Protein AF-A0AAW1QDW6-F1 (afdb_monomer_lite)

Foldseek 3Di:
DDDDDDDDDDDDDDDDDDPDPDDQPLCAQLAPRDRPPDDPFQDFQDDLLLLLLLLLQLLLALVQLLNLLSLSVSCSVPVLSSLLSLLLSCAQRAPNALCLLLSLVVNVVVVVVDDDHNVSSVVSSLSSNLSSNFQEHEDQDDVPNLDPPPPPVVVVCPPDPDDDDSLSSSLVSLQSSLVVDDPPVSNSSSPSVSSVSNCQQVQVVHAFDDDPPFDDDRGPSRVNCRSSVPRPPDNPDDSHNDLVSGDLLSPAPSRDPLLVVLCVVLVVVLVVLVVVLDDDPPDDSSVLVNLLSCLPRSVDGSGDYSDDDDPVRVVVSVVSCVSNVSNCVSRVVSSSVVSSVVSVVRRD

Radius of gyration: 22.96 Å; chains: 1; bounding box: 58×78×58 Å

Organism: NCBI:txid381761

Structure (mmCIF, N/CA/C/O backbone):
data_AF-A0AAW1QDW6-F1
#
_entry.id   AF-A0AAW1QDW6-F1
#
loop_
_atom_site.group_PDB
_atom_site.id
_atom_site.type_symbol
_atom_site.label_atom_id
_atom_site.label_alt_id
_atom_site.label_comp_id
_atom_site.label_asym_id
_atom_site.label_entity_id
_atom_site.label_seq_id
_atom_site.pdbx_PDB_ins_code
_atom_site.Cartn_x
_atom_site.Cartn_y
_atom_site.Cartn_z
_atom_site.occupancy
_atom_site.B_iso_or_equiv
_atom_site.auth_seq_id
_atom_site.auth_comp_id
_atom_site.auth_asym_id
_atom_site.auth_atom_id
_atom_site.pdbx_PDB_model_num
ATOM 1 N N . MET A 1 1 ? 4.273 -58.621 18.875 1.00 30.47 1 MET A N 1
ATOM 2 C CA . MET A 1 1 ? 4.721 -59.180 17.582 1.00 30.47 1 MET A CA 1
ATOM 3 C C . MET A 1 1 ? 3.749 -58.729 16.501 1.00 30.47 1 MET A C 1
ATOM 5 O O . MET A 1 1 ? 2.557 -58.872 16.719 1.00 30.47 1 MET A O 1
ATOM 9 N N . ALA A 1 2 ? 4.295 -58.232 15.382 1.00 28.73 2 ALA A N 1
ATOM 10 C CA . ALA A 1 2 ? 3.640 -57.888 14.107 1.00 28.73 2 ALA A CA 1
ATOM 11 C C . ALA A 1 2 ? 2.783 -56.593 14.044 1.00 28.73 2 ALA A C 1
ATOM 13 O O . ALA A 1 2 ? 2.217 -56.182 15.053 1.00 28.73 2 ALA A O 1
ATOM 14 N N . PRO A 1 3 ? 2.782 -55.888 12.887 1.00 34.59 3 PRO A N 1
ATOM 15 C CA . PRO A 1 3 ? 3.066 -54.453 12.861 1.00 34.59 3 PRO A CA 1
ATOM 16 C C . PRO A 1 3 ? 1.985 -53.568 12.216 1.00 34.59 3 PRO A C 1
ATOM 18 O O . PRO A 1 3 ? 1.066 -54.020 11.540 1.00 34.59 3 PRO A O 1
ATOM 21 N N . GLN A 1 4 ? 2.169 -52.261 12.413 1.00 28.52 4 GLN A N 1
ATOM 22 C CA . GLN A 1 4 ? 1.418 -51.168 11.802 1.00 28.52 4 GLN A CA 1
ATOM 23 C C . GLN A 1 4 ? 1.651 -51.103 10.283 1.00 28.52 4 GLN A C 1
ATOM 25 O O . GLN A 1 4 ? 2.790 -50.987 9.826 1.00 28.52 4 GLN A O 1
ATOM 30 N N . SER A 1 5 ? 0.567 -51.110 9.501 1.00 30.33 5 SER A N 1
ATOM 31 C CA . SER A 1 5 ? 0.582 -50.851 8.060 1.00 30.33 5 SER A CA 1
ATOM 32 C C . SER A 1 5 ? 0.054 -49.449 7.742 1.00 30.33 5 SER A C 1
ATOM 34 O O . SER A 1 5 ? -1.107 -49.124 7.987 1.00 30.33 5 SER A O 1
ATOM 36 N N . SER A 1 6 ? 0.933 -48.648 7.144 1.00 28.69 6 SER A N 1
ATOM 37 C CA . SER A 1 6 ? 0.673 -47.394 6.434 1.00 28.69 6 SER A CA 1
ATOM 38 C C . SER A 1 6 ? -0.548 -47.474 5.504 1.00 28.69 6 SER A C 1
ATOM 40 O O . SER A 1 6 ? -0.576 -48.316 4.607 1.00 28.69 6 SER A O 1
ATOM 42 N N . CYS A 1 7 ? -1.467 -46.508 5.601 1.00 26.19 7 CYS A N 1
ATOM 43 C CA . CYS A 1 7 ? -2.403 -46.198 4.522 1.00 26.19 7 CYS A CA 1
ATOM 44 C C . CYS A 1 7 ? -2.269 -44.722 4.118 1.00 26.19 7 CYS A C 1
ATOM 46 O O . CYS A 1 7 ? -2.763 -43.812 4.782 1.00 26.19 7 CYS A O 1
ATOM 48 N N . LYS A 1 8 ? -1.557 -44.493 3.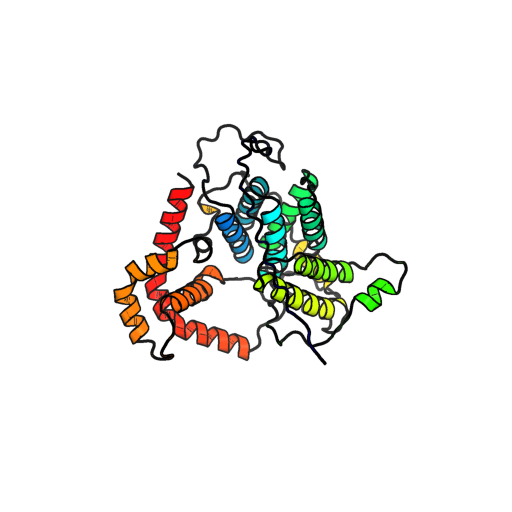010 1.00 27.09 8 LYS A N 1
ATOM 49 C CA . LYS A 1 8 ? -1.614 -43.261 2.221 1.00 27.09 8 LYS A CA 1
ATOM 50 C C . LYS A 1 8 ? -2.880 -43.320 1.366 1.00 27.09 8 LYS A C 1
ATOM 52 O O . LYS A 1 8 ? -3.021 -44.255 0.585 1.00 27.09 8 LYS A O 1
ATOM 57 N N . SER A 1 9 ? -3.725 -42.290 1.393 1.00 28.44 9 SER A N 1
ATOM 58 C CA . SER A 1 9 ? -4.576 -41.996 0.236 1.00 28.44 9 SER A CA 1
ATOM 59 C C . SER A 1 9 ? -4.596 -40.496 -0.061 1.00 28.44 9 SER A C 1
ATOM 61 O O . SER A 1 9 ? -4.922 -39.652 0.771 1.00 28.44 9 SER A O 1
ATOM 63 N N . LYS A 1 10 ? -4.142 -40.180 -1.276 1.00 27.22 10 LYS A N 1
ATOM 64 C CA . LYS A 1 10 ? -4.326 -38.901 -1.954 1.00 27.22 10 LYS A CA 1
ATOM 65 C C . LYS A 1 10 ? -5.746 -38.894 -2.516 1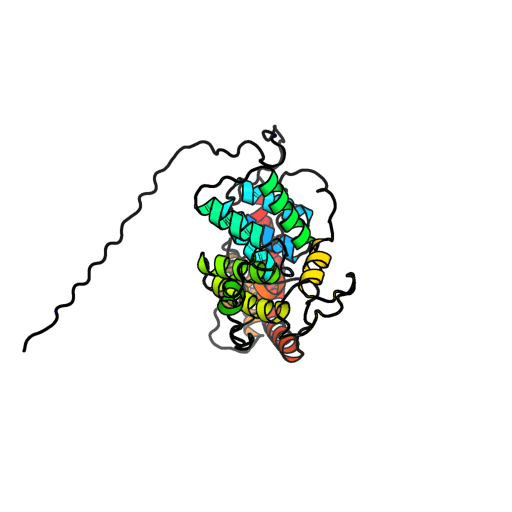.00 27.22 10 LYS A C 1
ATOM 67 O O . LYS A 1 10 ? -6.110 -39.827 -3.222 1.00 27.22 10 LYS A O 1
ATOM 72 N N . ALA A 1 11 ? -6.482 -37.807 -2.319 1.00 27.41 11 ALA A N 1
ATOM 73 C CA . ALA A 1 11 ? -7.629 -37.473 -3.155 1.00 27.41 11 ALA A CA 1
ATOM 74 C C . ALA A 1 11 ? -7.531 -35.997 -3.560 1.00 27.41 11 ALA A C 1
ATOM 76 O O . ALA A 1 11 ? -7.987 -35.091 -2.870 1.00 27.41 11 ALA A O 1
ATOM 77 N N . TYR A 1 12 ? -6.868 -35.776 -4.695 1.00 24.95 12 TYR A N 1
ATOM 78 C CA . TYR A 1 12 ? -6.837 -34.516 -5.426 1.00 24.95 12 TYR A CA 1
ATOM 79 C C . TYR A 1 12 ? -8.162 -34.403 -6.188 1.00 24.95 12 TYR A C 1
ATOM 81 O O . TYR A 1 12 ? -8.360 -35.074 -7.202 1.00 24.95 12 TYR A O 1
ATOM 89 N N . ARG A 1 13 ? -9.113 -33.616 -5.673 1.00 26.89 13 ARG A N 1
ATOM 90 C CA . ARG A 1 13 ? -10.393 -33.386 -6.352 1.00 26.89 13 ARG A CA 1
ATOM 91 C C . ARG A 1 13 ? -10.242 -32.206 -7.309 1.00 26.89 13 ARG A C 1
ATOM 93 O O . ARG A 1 13 ? -10.132 -31.056 -6.902 1.00 26.89 13 ARG A O 1
ATOM 100 N N . SER A 1 14 ? -10.205 -32.551 -8.592 1.00 28.06 14 SER A N 1
ATOM 101 C CA . SER A 1 14 ? -10.264 -31.651 -9.740 1.00 28.06 14 SER A CA 1
ATOM 102 C C . SER A 1 14 ? -11.561 -30.835 -9.715 1.00 28.06 14 SER A C 1
ATOM 104 O O . SER A 1 14 ? -12.647 -31.372 -9.939 1.00 28.06 14 SER A O 1
ATOM 106 N N . SER A 1 15 ? -11.456 -29.534 -9.439 1.00 29.88 15 SER A N 1
ATOM 107 C CA . SER A 1 15 ? -12.563 -28.592 -9.610 1.00 29.88 15 SER A CA 1
ATOM 108 C C . SER A 1 15 ? -12.588 -28.112 -11.058 1.00 29.88 15 SER A C 1
ATOM 110 O O . SER A 1 15 ? -11.844 -27.215 -11.457 1.00 29.88 15 SER A O 1
ATOM 112 N N . LYS A 1 16 ? -13.467 -28.731 -11.852 1.00 28.22 16 LYS A N 1
ATOM 113 C CA . LYS A 1 16 ? -13.913 -28.216 -13.151 1.00 28.22 16 LYS A CA 1
ATOM 114 C C . LYS A 1 16 ? -14.409 -26.775 -12.974 1.00 28.22 16 LYS A C 1
ATOM 116 O O . LYS A 1 16 ? -15.334 -26.530 -12.205 1.00 28.22 16 LYS A O 1
ATOM 121 N N . LYS A 1 17 ? -13.814 -25.832 -13.711 1.00 29.98 17 LYS A N 1
ATOM 122 C CA . LYS A 1 17 ? -14.353 -24.477 -13.895 1.00 29.98 17 LYS A CA 1
ATOM 123 C C . LYS A 1 17 ? -15.718 -24.587 -14.581 1.00 29.98 17 LYS A C 1
ATOM 125 O O . LYS A 1 17 ? -15.773 -24.840 -15.783 1.00 29.98 17 LYS A O 1
ATOM 130 N N . LEU A 1 18 ? -16.801 -24.384 -13.833 1.00 27.34 18 LEU A N 1
ATOM 131 C CA . LEU A 1 18 ? -18.071 -23.989 -14.432 1.00 27.34 18 LEU A CA 1
ATOM 132 C C . LEU A 1 18 ? -17.892 -22.578 -15.002 1.00 27.34 18 LEU A C 1
ATOM 134 O O . LEU A 1 18 ? -17.611 -21.633 -14.269 1.00 27.34 18 LEU A O 1
ATOM 138 N N . LYS A 1 19 ? -18.024 -22.454 -16.324 1.00 30.03 19 LYS A N 1
ATOM 139 C CA . LYS A 1 19 ? -18.302 -21.177 -16.980 1.00 30.03 19 LYS A CA 1
ATOM 140 C C . LYS A 1 19 ? -19.753 -20.824 -16.661 1.00 30.03 19 LYS A C 1
ATOM 142 O O . LYS A 1 19 ? -20.655 -21.365 -17.292 1.00 30.03 19 LYS A O 1
ATOM 147 N N . THR A 1 20 ? -19.975 -19.946 -15.692 1.00 29.30 20 THR A N 1
ATOM 148 C CA . THR A 1 20 ? -21.237 -19.215 -15.589 1.00 29.30 20 THR A CA 1
ATOM 149 C C . THR A 1 20 ? -21.117 -17.963 -16.451 1.00 29.30 20 THR A C 1
ATOM 151 O O . THR A 1 20 ? -20.305 -17.074 -16.200 1.00 29.30 20 THR A O 1
ATOM 154 N N . SER A 1 21 ? -21.883 -17.932 -17.538 1.00 33.81 21 SER A N 1
ATOM 155 C CA . SER A 1 21 ? -22.207 -16.714 -18.272 1.00 33.81 21 SER A CA 1
ATOM 156 C C . SER A 1 21 ? -23.294 -15.978 -17.492 1.00 33.81 21 SER A C 1
ATOM 158 O O . SER A 1 21 ? -24.476 -16.106 -17.794 1.00 33.81 21 SER A O 1
ATOM 160 N N . GLU A 1 22 ? -22.898 -15.259 -16.449 1.00 32.75 22 GLU A N 1
ATOM 161 C CA . GLU A 1 22 ? -23.762 -14.290 -15.780 1.00 32.75 22 GLU A CA 1
ATOM 162 C C . GLU A 1 22 ? -23.222 -12.897 -16.093 1.00 32.75 22 GLU A C 1
ATOM 164 O O . GLU A 1 22 ? -22.035 -12.619 -15.904 1.00 32.75 22 GLU A O 1
ATOM 169 N N . GLY A 1 23 ? -24.088 -12.036 -16.631 1.00 34.19 23 GLY A N 1
ATOM 170 C CA . GLY A 1 23 ? -23.793 -10.620 -16.800 1.00 34.19 23 GLY A CA 1
ATOM 171 C C . GLY A 1 23 ? -23.308 -10.038 -15.475 1.00 34.19 23 GLY A C 1
ATOM 172 O O . GLY A 1 23 ? -23.907 -10.268 -14.425 1.00 34.19 23 GLY A O 1
ATOM 173 N N . SER A 1 24 ? -22.179 -9.334 -15.524 1.00 37.75 24 SER A N 1
ATOM 174 C CA . SER A 1 24 ? -21.549 -8.707 -14.365 1.00 37.75 24 SER A CA 1
ATOM 175 C C . SER A 1 24 ? -22.558 -7.801 -13.656 1.00 37.75 24 SER A C 1
ATOM 177 O O . SER A 1 24 ? -22.926 -6.755 -14.179 1.00 37.75 24 SER A O 1
ATOM 179 N N . ALA A 1 25 ? -22.974 -8.172 -12.443 1.00 36.81 25 ALA A N 1
ATOM 180 C CA . ALA A 1 25 ? -23.923 -7.437 -11.598 1.00 36.81 25 ALA A CA 1
ATOM 181 C C . ALA A 1 25 ? -23.403 -6.065 -11.088 1.00 36.81 25 ALA A C 1
ATOM 183 O O . ALA A 1 25 ? -23.840 -5.579 -10.046 1.00 36.81 25 ALA A O 1
ATOM 184 N N . TYR A 1 26 ? -22.459 -5.450 -11.806 1.00 44.94 26 TYR A N 1
ATOM 185 C CA . TYR A 1 26 ? -21.748 -4.219 -11.458 1.00 44.94 26 TYR A CA 1
ATOM 186 C C . TYR A 1 26 ? -21.815 -3.146 -12.558 1.00 44.94 26 TYR A C 1
ATOM 188 O O . TYR A 1 26 ? -21.014 -2.214 -12.535 1.00 44.94 26 TYR A O 1
ATOM 196 N N . ASP A 1 27 ? -22.758 -3.235 -13.505 1.00 41.06 27 ASP A N 1
ATOM 197 C CA . ASP A 1 27 ? -22.944 -2.193 -14.538 1.00 41.06 27 ASP A CA 1
ATOM 198 C C . ASP A 1 27 ? -23.351 -0.826 -13.957 1.00 41.06 27 ASP A C 1
ATOM 200 O O . ASP A 1 27 ? -23.242 0.204 -14.622 1.00 41.06 27 ASP A O 1
ATOM 204 N N . VAL A 1 28 ? -23.762 -0.799 -12.687 1.00 48.06 28 VAL A N 1
ATOM 205 C CA . VAL A 1 28 ? -24.053 0.421 -11.939 1.00 48.06 28 VAL A CA 1
ATOM 206 C C . VAL A 1 28 ? -22.916 0.699 -10.963 1.00 48.06 28 VAL A C 1
ATOM 208 O O . VAL A 1 28 ? -22.603 -0.123 -10.097 1.00 48.06 28 VAL A O 1
ATOM 211 N N . CYS A 1 29 ? -22.313 1.886 -11.059 1.00 51.25 29 CYS A N 1
ATOM 212 C CA . CYS A 1 29 ? -21.298 2.308 -10.102 1.00 51.25 29 CYS A CA 1
ATOM 213 C C . CYS A 1 29 ? -21.896 2.316 -8.678 1.00 51.25 29 CYS A C 1
ATOM 215 O O . CYS A 1 29 ? -22.845 3.063 -8.419 1.00 51.25 29 CYS A O 1
ATOM 217 N N . PRO A 1 30 ? -21.338 1.564 -7.709 1.00 48.75 30 PRO A N 1
ATOM 218 C CA . PRO A 1 30 ? -21.911 1.469 -6.363 1.00 48.75 30 PRO A CA 1
ATOM 219 C C . PRO A 1 30 ? -21.882 2.805 -5.599 1.00 48.75 30 PRO A C 1
ATOM 221 O O . PRO A 1 30 ? -22.590 2.967 -4.604 1.00 48.75 30 PRO A O 1
ATOM 224 N N . VAL A 1 31 ? -21.087 3.776 -6.065 1.00 51.09 31 VAL A N 1
ATOM 225 C CA . VAL A 1 31 ? -20.883 5.082 -5.422 1.00 51.09 31 VAL A CA 1
ATOM 226 C C . VAL A 1 31 ? -21.871 6.144 -5.911 1.00 51.09 31 VAL A C 1
ATOM 228 O O . VAL A 1 31 ? -22.424 6.863 -5.073 1.00 51.09 31 VAL A O 1
ATOM 231 N N . CYS A 1 32 ? -22.105 6.246 -7.224 1.00 51.38 32 CYS A N 1
ATOM 232 C CA . CYS A 1 32 ? -22.996 7.257 -7.810 1.00 51.38 32 CYS A CA 1
ATOM 233 C C . CYS A 1 32 ? -24.337 6.699 -8.307 1.00 51.38 32 CYS A C 1
ATOM 235 O O . CYS A 1 32 ? -25.285 7.461 -8.424 1.00 51.38 32 CYS A O 1
ATOM 237 N N . GLY A 1 33 ? -24.482 5.385 -8.505 1.00 50.50 33 GLY A N 1
ATOM 238 C CA . GLY A 1 33 ? -25.723 4.809 -9.034 1.00 50.50 33 GLY A CA 1
ATOM 239 C C . GLY A 1 33 ? -25.938 5.050 -10.531 1.00 50.50 33 GLY A C 1
ATOM 240 O O . GLY A 1 33 ? -26.985 4.681 -11.047 1.00 50.50 33 GLY A O 1
ATOM 241 N N . GLU A 1 34 ? -24.967 5.646 -11.222 1.00 46.44 34 GLU A N 1
ATOM 242 C CA . GLU A 1 34 ? -25.044 5.887 -12.659 1.00 46.44 34 GLU A CA 1
ATOM 243 C C . GLU A 1 34 ? -24.587 4.643 -13.431 1.00 46.44 34 GLU A C 1
ATOM 245 O O . GLU A 1 34 ? -23.554 4.034 -13.119 1.00 46.44 34 GLU A O 1
ATOM 250 N N . LEU A 1 35 ? -25.383 4.272 -14.438 1.00 44.31 35 LEU A N 1
ATOM 251 C CA . LEU A 1 35 ? -24.945 3.441 -15.555 1.00 44.31 35 LEU A CA 1
ATOM 252 C C . LEU A 1 35 ? -23.901 4.264 -16.306 1.00 44.31 35 LEU A C 1
ATOM 254 O O . LEU A 1 35 ? -24.202 5.387 -16.703 1.00 44.31 35 LEU A O 1
ATOM 258 N N . GLY A 1 36 ? -22.681 3.747 -16.464 1.00 48.06 36 GLY A N 1
ATOM 259 C CA . GLY A 1 36 ? -21.619 4.447 -17.188 1.00 48.06 36 GLY A CA 1
ATOM 260 C C . GLY A 1 36 ? -22.058 4.765 -18.619 1.00 48.06 36 GLY A C 1
ATOM 261 O O . GLY A 1 36 ? -21.951 3.926 -19.509 1.00 48.06 36 GLY A O 1
ATOM 262 N N . SER A 1 37 ? -22.584 5.966 -18.839 1.00 40.28 37 SER A N 1
ATOM 263 C CA . SER A 1 37 ? -23.067 6.419 -20.132 1.00 40.28 37 SER A CA 1
ATOM 264 C C . SER A 1 37 ? -21.893 6.903 -20.982 1.00 40.28 37 SER A C 1
ATOM 266 O O . SER A 1 37 ? -21.335 7.967 -20.733 1.00 40.28 37 SER A O 1
ATOM 268 N N . GLY A 1 38 ? -21.540 6.120 -22.003 1.00 41.72 38 GLY A N 1
ATOM 269 C CA . GLY A 1 38 ? -21.245 6.635 -23.347 1.00 41.72 38 GLY A CA 1
ATOM 270 C C . GLY A 1 38 ? -20.036 7.552 -23.568 1.00 41.72 38 GLY A C 1
ATOM 271 O O . GLY A 1 38 ? -19.978 8.194 -24.613 1.00 41.72 38 GLY A O 1
ATOM 272 N N . GLY A 1 39 ? -19.066 7.633 -22.658 1.00 49.03 39 GLY A N 1
ATOM 273 C CA . GLY A 1 39 ? -17.807 8.325 -22.941 1.00 49.03 39 GLY A CA 1
ATOM 274 C C . GLY A 1 39 ? -16.954 7.509 -23.913 1.00 49.03 39 GLY A C 1
ATOM 275 O O . GLY A 1 39 ? -16.502 6.425 -23.558 1.00 49.03 39 GLY A O 1
ATOM 276 N N . GLY A 1 40 ? -16.696 8.019 -25.122 1.00 56.88 40 GLY A N 1
ATOM 277 C CA . GLY A 1 40 ? -15.775 7.427 -26.111 1.00 56.88 40 GLY A CA 1
ATOM 278 C C . GLY A 1 40 ? -14.293 7.459 -25.700 1.00 56.88 40 GLY A C 1
ATOM 279 O O . GLY A 1 40 ? -13.418 7.563 -26.555 1.00 56.88 40 GLY A O 1
ATOM 280 N N . GLY A 1 41 ? -14.013 7.446 -24.396 1.00 61.94 41 GLY A N 1
ATOM 281 C CA . GLY A 1 41 ? -12.674 7.438 -23.837 1.00 61.94 41 GLY A CA 1
ATOM 282 C C . GLY A 1 41 ? -12.002 6.063 -23.938 1.00 61.94 41 GLY A C 1
ATOM 283 O O . GLY A 1 41 ? -12.673 5.039 -24.106 1.00 61.94 41 GLY A O 1
ATOM 284 N N . PRO A 1 42 ? -10.664 6.028 -23.830 1.00 69.94 42 PRO A N 1
ATOM 285 C CA . PRO A 1 42 ? -9.897 4.790 -23.837 1.00 69.94 42 PRO A CA 1
ATOM 286 C C . PRO A 1 42 ? -10.348 3.844 -22.712 1.00 69.94 42 PRO A C 1
ATOM 288 O O . PRO A 1 42 ? -10.191 4.137 -21.523 1.00 69.94 42 PRO A O 1
ATOM 291 N N . ARG A 1 43 ? -10.909 2.685 -23.078 1.00 85.06 43 ARG A N 1
ATOM 292 C CA . ARG A 1 43 ? -11.422 1.699 -22.119 1.00 85.06 43 ARG A CA 1
ATOM 293 C C . ARG A 1 43 ? -10.272 0.887 -21.534 1.00 85.06 43 ARG A C 1
ATOM 295 O O . ARG A 1 43 ? -9.565 0.181 -22.247 1.00 85.06 43 ARG A O 1
ATOM 302 N N . PHE A 1 44 ? -10.147 0.895 -20.209 1.00 90.75 44 PHE A N 1
ATOM 303 C CA . PHE A 1 44 ? -9.159 0.066 -19.522 1.00 90.75 44 PHE A CA 1
ATOM 304 C C . PHE A 1 44 ? -9.459 -1.438 -19.663 1.00 90.75 44 PHE A C 1
ATOM 306 O O . PHE A 1 44 ? -10.496 -1.923 -19.200 1.00 90.75 44 PHE A O 1
ATOM 313 N N . THR A 1 45 ? -8.514 -2.185 -20.236 1.00 92.25 45 THR A N 1
ATOM 314 C CA . THR A 1 45 ? -8.565 -3.644 -20.452 1.00 92.25 45 THR A CA 1
ATOM 315 C C . THR A 1 45 ? -7.565 -4.427 -19.590 1.00 92.25 45 THR A C 1
ATOM 317 O O . THR A 1 45 ? -7.425 -5.640 -19.740 1.00 92.25 45 THR A O 1
ATOM 320 N N . GLY A 1 46 ? -6.854 -3.767 -18.667 1.00 90.25 46 GLY A N 1
ATOM 321 C CA . GLY A 1 46 ? -5.926 -4.442 -17.757 1.00 90.25 46 GLY A CA 1
ATOM 322 C C . GLY A 1 46 ? -6.621 -5.284 -16.675 1.00 90.25 46 GLY A C 1
ATOM 323 O O . GLY A 1 46 ? -7.779 -5.070 -16.324 1.00 90.25 46 GLY A O 1
ATOM 324 N N . GLY A 1 47 ? -5.889 -6.258 -16.124 1.00 92.88 47 GLY A N 1
ATOM 325 C CA . GLY A 1 47 ? -6.394 -7.157 -15.080 1.00 92.88 47 GLY A CA 1
ATOM 326 C C . GLY A 1 47 ? -6.283 -6.597 -13.656 1.00 92.88 47 GLY A C 1
ATOM 327 O O . GLY A 1 47 ? -5.545 -5.644 -13.394 1.00 92.88 47 GLY A O 1
ATOM 328 N N . ALA A 1 48 ? -6.952 -7.260 -12.706 1.00 93.94 48 ALA A N 1
ATOM 329 C CA . ALA A 1 48 ? -6.948 -6.887 -11.286 1.00 93.94 48 ALA A CA 1
ATOM 330 C C . ALA A 1 48 ? -5.536 -6.862 -10.665 1.00 93.94 48 ALA A C 1
ATOM 332 O O . ALA A 1 48 ? -5.246 -6.029 -9.810 1.00 93.94 48 ALA A O 1
ATOM 333 N N . ALA A 1 49 ? -4.614 -7.712 -11.138 1.00 95.12 49 ALA A N 1
ATOM 334 C CA . ALA A 1 49 ? -3.213 -7.710 -10.706 1.00 95.12 49 ALA A CA 1
ATOM 335 C C . ALA A 1 49 ? -2.524 -6.350 -10.920 1.00 95.12 49 ALA A C 1
ATOM 337 O O . ALA A 1 49 ? -1.883 -5.831 -10.004 1.00 95.12 49 ALA A O 1
ATOM 338 N N . LEU A 1 50 ? -2.720 -5.738 -12.093 1.00 96.56 50 LEU A N 1
ATOM 339 C CA . LEU A 1 50 ? -2.166 -4.422 -12.405 1.00 96.56 50 LEU A CA 1
ATOM 340 C C . LEU A 1 50 ? -2.793 -3.334 -11.527 1.00 96.56 50 LEU A C 1
ATOM 342 O O . LEU A 1 50 ? -2.073 -2.482 -11.017 1.00 96.56 50 LEU A O 1
ATOM 346 N N . LEU A 1 51 ? -4.109 -3.386 -11.297 1.00 97.31 51 LEU A N 1
ATOM 347 C CA . LEU A 1 51 ? -4.798 -2.415 -10.442 1.00 97.31 51 LEU A CA 1
ATOM 348 C C . LEU A 1 51 ? -4.391 -2.518 -8.970 1.00 97.31 51 LEU A C 1
ATOM 350 O O . LEU A 1 51 ? -4.228 -1.486 -8.327 1.00 97.31 51 LEU A O 1
ATOM 354 N N . LYS A 1 52 ? -4.165 -3.727 -8.438 1.00 97.19 52 LYS A N 1
ATOM 355 C CA . LYS A 1 52 ? -3.617 -3.921 -7.082 1.00 97.19 52 LYS A CA 1
ATOM 356 C C . LYS A 1 52 ? -2.258 -3.237 -6.937 1.00 97.19 52 LYS A C 1
ATOM 358 O O . LYS A 1 52 ? -2.039 -2.498 -5.981 1.00 97.19 52 LYS A O 1
ATOM 363 N N . SER A 1 53 ? -1.377 -3.459 -7.912 1.00 96.94 53 SER A N 1
ATOM 364 C CA . SER A 1 53 ? -0.049 -2.841 -7.974 1.00 96.94 53 SER A CA 1
ATOM 365 C C . SER A 1 53 ? -0.136 -1.313 -8.113 1.00 96.94 53 SER A C 1
ATOM 367 O O . SER A 1 53 ? 0.540 -0.583 -7.388 1.00 96.94 53 SER A O 1
ATOM 369 N N . ALA A 1 54 ? -1.015 -0.815 -8.988 1.00 98.00 54 ALA A N 1
ATOM 370 C CA . ALA A 1 54 ? -1.236 0.613 -9.208 1.00 98.00 54 ALA A CA 1
ATOM 371 C C . ALA A 1 54 ? -1.788 1.318 -7.965 1.00 98.00 54 ALA A C 1
ATOM 373 O O . ALA A 1 54 ? -1.255 2.351 -7.567 1.00 98.00 54 ALA A O 1
ATOM 374 N N . LEU A 1 55 ? -2.806 0.738 -7.321 1.00 98.38 55 LEU A N 1
ATOM 375 C CA . LEU A 1 55 ? -3.378 1.235 -6.071 1.00 98.38 55 LEU A CA 1
ATOM 376 C C . LEU A 1 55 ? -2.296 1.370 -4.996 1.00 98.38 55 LEU A C 1
ATOM 378 O O . LEU A 1 55 ? -2.120 2.449 -4.434 1.00 98.38 55 LEU A O 1
ATOM 382 N N . GLN A 1 56 ? -1.535 0.298 -4.768 1.00 97.56 56 GLN A N 1
ATOM 383 C CA . GLN A 1 56 ? -0.462 0.275 -3.780 1.00 97.56 56 GLN A CA 1
ATOM 384 C C . GLN A 1 56 ? 0.581 1.370 -4.040 1.00 97.56 56 GLN A C 1
ATOM 386 O O . GLN A 1 56 ? 0.919 2.149 -3.149 1.00 97.56 56 GLN A O 1
ATOM 391 N N . LYS A 1 57 ? 1.047 1.491 -5.286 1.00 97.25 57 LYS A N 1
ATOM 392 C CA . LYS A 1 57 ? 2.061 2.486 -5.654 1.00 97.25 57 LYS A CA 1
ATOM 393 C C . LYS A 1 57 ? 1.530 3.912 -5.627 1.00 97.25 57 LYS A C 1
ATOM 395 O O . LYS A 1 57 ? 2.268 4.806 -5.232 1.00 97.25 57 LYS A O 1
ATOM 400 N N . ASN A 1 58 ? 0.274 4.151 -5.987 1.00 98.00 58 ASN A N 1
ATOM 401 C CA . ASN A 1 58 ? -0.312 5.482 -5.860 1.00 98.00 58 ASN A CA 1
ATOM 402 C C . ASN A 1 58 ? -0.418 5.918 -4.396 1.00 98.00 58 ASN A C 1
ATOM 404 O O . ASN A 1 58 ? -0.084 7.063 -4.101 1.00 98.00 58 ASN A O 1
ATOM 408 N N . VAL A 1 59 ? -0.782 5.017 -3.475 1.00 97.56 59 VAL A N 1
ATOM 409 C CA . VAL A 1 59 ? -0.750 5.316 -2.033 1.00 97.56 59 VAL A CA 1
ATOM 410 C C . VAL A 1 59 ? 0.680 5.622 -1.578 1.00 97.56 59 VAL A C 1
ATOM 412 O O . VAL A 1 59 ? 0.932 6.701 -1.039 1.00 97.56 59 VAL A O 1
ATOM 415 N N . ARG A 1 60 ? 1.638 4.741 -1.892 1.00 96.31 60 ARG A N 1
ATOM 416 C CA . ARG A 1 60 ? 3.072 4.920 -1.594 1.00 96.31 60 ARG A CA 1
ATOM 417 C C . ARG A 1 60 ? 3.626 6.264 -2.091 1.00 96.31 60 ARG A C 1
ATOM 419 O O . ARG A 1 60 ? 4.430 6.895 -1.413 1.00 96.31 60 ARG A O 1
ATOM 426 N N . LEU A 1 61 ? 3.195 6.705 -3.274 1.00 96.06 61 LEU A N 1
ATOM 427 C CA . LEU A 1 61 ? 3.655 7.934 -3.931 1.00 96.06 61 LEU A CA 1
ATOM 428 C C . LEU A 1 61 ? 2.860 9.194 -3.556 1.00 96.06 61 LEU A C 1
ATOM 430 O O . LEU A 1 61 ? 3.191 10.267 -4.056 1.00 96.06 61 LEU A O 1
ATOM 434 N N . GLY A 1 62 ? 1.820 9.084 -2.730 1.00 95.56 62 GLY A N 1
ATOM 435 C CA . GLY A 1 62 ? 1.004 10.231 -2.324 1.00 95.56 62 GLY A CA 1
ATOM 436 C C . GLY A 1 62 ? 0.014 10.728 -3.388 1.00 95.56 62 GLY A C 1
ATOM 437 O O . GLY A 1 62 ? -0.371 11.893 -3.403 1.00 95.56 62 GLY A O 1
ATOM 438 N N . ARG A 1 63 ? -0.369 9.873 -4.342 1.00 95.94 63 ARG A N 1
ATOM 439 C CA . ARG A 1 63 ? -1.220 10.217 -5.493 1.00 95.94 63 ARG A CA 1
ATOM 440 C C . ARG A 1 63 ? -2.692 9.945 -5.187 1.00 95.94 63 ARG A C 1
ATOM 442 O O . ARG A 1 63 ? -3.238 8.926 -5.610 1.00 95.94 63 ARG A O 1
ATOM 449 N N . VAL A 1 64 ? -3.315 10.840 -4.420 1.00 95.81 64 VAL A N 1
ATOM 450 C CA . VAL A 1 64 ? -4.662 10.662 -3.838 1.00 95.81 64 VAL A CA 1
ATOM 451 C C . VAL A 1 64 ? -5.731 10.321 -4.878 1.00 95.81 64 VAL A C 1
ATOM 453 O O . VAL A 1 64 ? -6.413 9.303 -4.760 1.00 95.81 64 VAL A O 1
ATOM 456 N N . GLU A 1 65 ? -5.862 11.138 -5.919 1.00 95.50 65 GLU A N 1
ATOM 457 C CA . GLU A 1 65 ? -6.937 10.995 -6.907 1.00 95.50 65 GLU A CA 1
ATOM 458 C C . GLU A 1 65 ? -6.750 9.752 -7.791 1.00 95.50 65 GLU A C 1
ATOM 460 O O . GLU A 1 65 ? -7.700 9.031 -8.101 1.00 95.50 65 GLU A O 1
ATOM 465 N N . GLN A 1 66 ? -5.502 9.439 -8.138 1.00 96.75 66 GLN A N 1
ATOM 466 C CA . GLN A 1 66 ? -5.140 8.237 -8.885 1.00 96.75 66 GLN A CA 1
ATOM 467 C C . GLN A 1 66 ? -5.376 6.973 -8.044 1.00 96.75 66 GLN A C 1
ATOM 469 O O . GLN A 1 66 ? -5.901 5.980 -8.555 1.00 96.75 66 GLN A O 1
ATOM 474 N N . ALA A 1 67 ? -5.031 7.004 -6.749 1.00 97.38 67 ALA A N 1
ATOM 475 C CA . ALA A 1 67 ? -5.310 5.917 -5.811 1.00 97.38 67 ALA A CA 1
ATOM 476 C C . ALA A 1 67 ? -6.819 5.680 -5.684 1.00 97.38 67 ALA A C 1
ATOM 478 O O . ALA A 1 67 ? -7.259 4.535 -5.774 1.00 97.38 67 ALA A O 1
ATOM 479 N N . HIS A 1 68 ? -7.613 6.749 -5.558 1.00 96.50 68 HIS A N 1
ATOM 480 C CA . HIS A 1 68 ? -9.071 6.671 -5.501 1.00 96.50 68 HIS A CA 1
ATOM 481 C C . HIS A 1 68 ? -9.666 5.985 -6.736 1.00 96.50 68 HIS A C 1
ATOM 483 O O . HIS A 1 68 ? -10.421 5.022 -6.597 1.00 96.50 68 HIS A O 1
ATOM 489 N N . ARG A 1 69 ? -9.294 6.424 -7.945 1.00 96.25 69 ARG A N 1
ATOM 490 C CA . ARG A 1 69 ? -9.801 5.831 -9.194 1.00 96.25 69 ARG A CA 1
ATOM 491 C C . ARG A 1 69 ? -9.357 4.380 -9.377 1.00 96.25 69 ARG A C 1
ATOM 493 O O . ARG A 1 69 ? -10.170 3.535 -9.750 1.00 96.25 69 ARG A O 1
ATOM 500 N N . CYS A 1 70 ? -8.103 4.057 -9.045 1.00 97.31 70 CYS A N 1
ATOM 501 C CA . CYS A 1 70 ? -7.619 2.673 -9.052 1.00 97.31 70 CYS A CA 1
ATOM 502 C C . CYS A 1 70 ? -8.397 1.793 -8.063 1.00 97.31 70 CYS A C 1
ATOM 504 O O . CYS A 1 70 ? -8.773 0.674 -8.408 1.00 97.31 70 CYS A O 1
ATOM 506 N N . ALA A 1 71 ? -8.664 2.296 -6.854 1.00 97.50 71 ALA A N 1
ATOM 507 C CA . ALA A 1 71 ? -9.442 1.598 -5.836 1.00 97.50 71 ALA A CA 1
ATOM 508 C C . ALA A 1 71 ? -10.889 1.372 -6.270 1.00 97.50 71 ALA A C 1
ATOM 510 O O . ALA A 1 71 ? -11.381 0.252 -6.156 1.00 97.50 71 ALA A O 1
ATOM 511 N N . LEU A 1 72 ? -11.551 2.399 -6.808 1.00 95.94 72 LEU A N 1
ATOM 512 C CA . LEU A 1 72 ? -12.915 2.287 -7.314 1.00 95.94 72 LEU A CA 1
ATOM 513 C C . LEU A 1 72 ? -12.994 1.247 -8.432 1.00 95.94 72 LEU A C 1
ATOM 515 O O . LEU A 1 72 ? -13.845 0.358 -8.382 1.00 95.94 72 LEU A O 1
ATOM 519 N N . ARG A 1 73 ? -12.074 1.304 -9.403 1.00 96.06 73 ARG A N 1
ATOM 520 C CA . ARG A 1 73 ? -12.052 0.340 -10.504 1.00 96.06 73 ARG A CA 1
ATOM 521 C C . ARG A 1 73 ? -11.766 -1.080 -10.020 1.00 96.06 73 ARG A C 1
ATOM 523 O O . ARG A 1 73 ? -12.426 -2.012 -10.470 1.00 96.06 73 ARG A O 1
ATOM 530 N N . LEU A 1 74 ? -10.821 -1.254 -9.093 1.00 96.88 74 LEU A N 1
ATOM 531 C CA . LEU A 1 74 ? -10.527 -2.561 -8.507 1.00 96.88 74 LEU A CA 1
ATOM 532 C C . LEU A 1 74 ? -11.731 -3.101 -7.729 1.00 96.88 74 LEU A C 1
ATOM 534 O O . LEU A 1 74 ? -12.062 -4.266 -7.885 1.00 96.88 74 LEU A O 1
ATOM 538 N N . MET A 1 75 ? -12.420 -2.261 -6.955 1.00 96.06 75 MET A N 1
ATOM 539 C CA . MET A 1 75 ? -13.609 -2.646 -6.192 1.00 96.06 75 MET A CA 1
ATOM 540 C C . MET A 1 75 ? -14.769 -3.082 -7.098 1.00 96.06 75 MET A C 1
ATOM 542 O O . MET A 1 75 ? -15.474 -4.028 -6.758 1.00 96.06 75 MET A O 1
ATOM 546 N N . GLN A 1 76 ? -14.955 -2.422 -8.246 1.00 93.00 76 GLN A N 1
ATOM 547 C CA . GLN A 1 76 ? -15.947 -2.816 -9.255 1.00 93.00 76 GLN A CA 1
ATOM 548 C C . GLN A 1 76 ? -15.611 -4.156 -9.924 1.00 93.00 76 GLN A C 1
ATOM 550 O O . GLN A 1 76 ? -16.516 -4.880 -10.319 1.00 93.00 76 GLN A O 1
ATOM 555 N N . MET A 1 77 ? -14.322 -4.469 -10.088 1.00 93.25 77 MET A N 1
ATOM 556 C CA . MET A 1 77 ? -13.876 -5.726 -10.697 1.00 93.25 77 MET A CA 1
ATOM 557 C C . MET A 1 77 ? -13.896 -6.886 -9.701 1.00 93.25 77 MET A C 1
ATOM 559 O O . MET A 1 77 ? -14.369 -7.970 -10.025 1.00 93.25 77 MET A O 1
ATOM 563 N N . ASP A 1 78 ? -13.348 -6.663 -8.509 1.00 94.50 78 ASP A N 1
ATOM 564 C CA . ASP A 1 78 ? -13.246 -7.643 -7.438 1.00 94.50 78 ASP A CA 1
ATOM 565 C C . ASP A 1 78 ? -13.107 -6.928 -6.082 1.00 94.50 78 ASP A C 1
ATOM 567 O O . ASP A 1 78 ? -12.019 -6.550 -5.627 1.00 94.50 78 ASP A O 1
ATOM 571 N N . ALA A 1 79 ? -14.244 -6.753 -5.406 1.00 95.00 79 ALA A N 1
ATOM 572 C CA . ALA A 1 79 ? -14.294 -6.153 -4.078 1.00 95.00 79 ALA A CA 1
ATOM 573 C C . ALA A 1 79 ? -13.496 -6.952 -3.029 1.00 95.00 79 ALA A C 1
ATOM 575 O O . ALA A 1 79 ? -12.967 -6.358 -2.088 1.00 95.00 79 ALA A O 1
ATOM 576 N N . SER A 1 80 ? -13.375 -8.276 -3.178 1.00 94.62 80 SER A N 1
ATOM 577 C CA . SER A 1 80 ? -12.618 -9.115 -2.242 1.00 94.62 80 SER A CA 1
ATOM 578 C C . SER A 1 80 ? -11.121 -8.843 -2.364 1.00 94.62 80 SER A C 1
ATOM 580 O O . SER A 1 80 ? -10.443 -8.603 -1.360 1.00 94.62 80 SER A O 1
ATOM 582 N N . GLU A 1 81 ? -10.600 -8.802 -3.591 1.00 94.88 81 GLU A N 1
ATOM 583 C CA . GLU A 1 81 ? -9.207 -8.436 -3.843 1.00 94.88 81 GLU A CA 1
ATOM 584 C C . GLU A 1 81 ? -8.896 -7.003 -3.408 1.00 94.88 81 GLU A C 1
ATOM 586 O O . GLU A 1 81 ? -7.840 -6.770 -2.809 1.00 94.88 81 GLU A O 1
ATOM 591 N N . PHE A 1 82 ? -9.818 -6.065 -3.644 1.00 97.88 82 PHE A N 1
ATOM 592 C CA . PHE A 1 82 ? -9.710 -4.695 -3.147 1.00 97.88 82 PHE A CA 1
ATOM 593 C C . PHE A 1 82 ? -9.562 -4.650 -1.618 1.00 97.88 82 PHE A C 1
ATOM 595 O O . PHE A 1 82 ? -8.600 -4.067 -1.113 1.00 97.88 82 PHE A O 1
ATOM 602 N N . LEU A 1 83 ? -10.474 -5.283 -0.871 1.00 98.06 83 LEU A N 1
ATOM 603 C CA . LEU A 1 83 ? -10.465 -5.261 0.597 1.00 98.06 83 LEU A CA 1
ATOM 604 C C . LEU A 1 83 ? -9.190 -5.904 1.155 1.00 98.06 83 LEU A C 1
ATOM 606 O O . LEU A 1 83 ? -8.523 -5.339 2.026 1.00 98.06 83 LEU A O 1
ATOM 610 N N . ARG A 1 84 ? -8.801 -7.059 0.600 1.00 96.75 84 ARG A N 1
ATOM 611 C CA . ARG A 1 84 ? -7.593 -7.782 1.016 1.00 96.75 84 ARG A CA 1
ATOM 612 C C . ARG A 1 84 ? -6.323 -6.978 0.777 1.00 96.75 84 ARG A C 1
ATOM 614 O O . ARG A 1 84 ? -5.432 -7.052 1.619 1.00 96.75 84 ARG A O 1
ATOM 621 N N . ARG A 1 85 ? -6.224 -6.266 -0.353 1.00 97.19 85 ARG A N 1
ATOM 622 C CA . ARG A 1 85 ? -5.053 -5.455 -0.719 1.00 97.19 85 ARG A CA 1
ATOM 623 C C . ARG A 1 85 ? -5.002 -4.152 0.071 1.00 97.19 85 ARG A C 1
ATOM 625 O O . ARG A 1 85 ? -3.937 -3.812 0.567 1.00 97.19 85 ARG A O 1
ATOM 632 N N . THR A 1 86 ? -6.126 -3.465 0.248 1.00 98.00 86 THR A N 1
ATOM 633 C CA . THR A 1 86 ? -6.172 -2.211 1.016 1.00 98.00 86 THR A CA 1
ATOM 634 C C . THR A 1 86 ? -5.747 -2.430 2.468 1.00 98.00 86 THR A C 1
ATOM 636 O O . THR A 1 86 ? -4.955 -1.652 2.984 1.00 98.00 86 THR A O 1
ATOM 639 N N . ALA A 1 87 ? -6.156 -3.541 3.095 1.00 97.56 87 ALA A N 1
ATOM 640 C CA . ALA A 1 87 ? -5.716 -3.887 4.451 1.00 97.56 87 ALA A CA 1
ATOM 641 C C . ALA A 1 87 ? -4.190 -4.083 4.577 1.00 97.56 87 ALA A C 1
ATOM 643 O O . ALA A 1 87 ? -3.626 -3.808 5.631 1.00 97.56 87 ALA A O 1
ATOM 644 N N . ILE A 1 88 ? -3.521 -4.550 3.516 1.00 96.81 88 ILE A N 1
ATOM 645 C CA . ILE A 1 88 ? -2.054 -4.666 3.466 1.00 96.81 88 ILE A CA 1
ATOM 646 C C . ILE A 1 88 ? -1.411 -3.287 3.298 1.00 96.81 88 ILE A C 1
ATOM 648 O O . ILE A 1 88 ? -0.503 -2.934 4.045 1.00 96.81 88 ILE A O 1
ATOM 652 N N . ILE A 1 89 ? -1.939 -2.479 2.375 1.00 97.12 89 ILE A N 1
ATOM 653 C CA . ILE A 1 89 ? -1.468 -1.112 2.106 1.00 97.12 89 ILE A CA 1
ATOM 654 C C . ILE A 1 89 ? -1.530 -0.237 3.368 1.00 97.12 89 ILE A C 1
ATOM 656 O O . ILE A 1 89 ? -0.623 0.564 3.584 1.00 97.12 89 ILE A O 1
ATOM 660 N N . CYS A 1 90 ? -2.548 -0.419 4.224 1.00 96.31 90 CYS A N 1
ATOM 661 C CA . CYS A 1 90 ? -2.673 0.275 5.513 1.00 96.31 90 CYS A CA 1
ATOM 662 C C . CYS A 1 90 ? -1.455 0.136 6.434 1.00 96.31 90 CYS A C 1
ATOM 664 O O . CYS A 1 90 ? -1.336 0.913 7.372 1.00 96.31 90 CYS A O 1
ATOM 666 N N . LEU A 1 91 ? -0.613 -0.873 6.222 1.00 94.62 91 LEU A N 1
ATOM 667 C CA . LEU A 1 91 ? 0.534 -1.178 7.071 1.00 94.62 91 LEU A CA 1
ATOM 668 C C . LEU A 1 91 ? 1.853 -1.059 6.307 1.00 94.62 91 LEU A C 1
ATOM 670 O O . LEU A 1 91 ? 2.831 -0.550 6.837 1.00 94.62 91 LEU A O 1
ATOM 674 N N . GLU A 1 92 ? 1.888 -1.539 5.063 1.00 94.44 92 GLU A N 1
ATOM 675 C CA . GLU A 1 92 ? 3.120 -1.597 4.271 1.00 94.44 92 GLU A CA 1
ATOM 676 C C . GLU A 1 92 ? 3.542 -0.222 3.728 1.00 94.44 92 GLU A C 1
ATOM 678 O O . GLU A 1 92 ? 4.732 0.070 3.629 1.00 94.44 92 GLU A O 1
ATOM 683 N N . ASP A 1 93 ? 2.573 0.619 3.353 1.00 95.25 93 ASP A N 1
ATOM 684 C CA . ASP A 1 93 ? 2.815 1.814 2.530 1.00 95.25 93 ASP A CA 1
ATOM 685 C C . ASP A 1 93 ? 2.452 3.138 3.199 1.00 95.25 93 ASP A C 1
ATOM 687 O O . ASP A 1 93 ? 2.756 4.213 2.669 1.00 95.25 93 ASP A O 1
ATOM 691 N N . ALA A 1 94 ? 1.816 3.058 4.361 1.00 95.19 94 ALA A N 1
ATOM 692 C CA . ALA A 1 94 ? 1.349 4.181 5.153 1.00 95.19 94 ALA A CA 1
ATOM 693 C C . ALA A 1 94 ? 1.477 3.859 6.650 1.00 95.19 94 ALA A C 1
ATOM 695 O O . ALA A 1 94 ? 1.900 2.771 7.039 1.00 95.19 94 ALA A O 1
ATOM 696 N N . LEU A 1 95 ? 1.130 4.824 7.497 1.00 95.75 95 LEU A N 1
ATOM 697 C CA . LEU A 1 95 ? 0.888 4.571 8.914 1.00 95.75 95 LEU A CA 1
ATOM 698 C C . LEU A 1 95 ? -0.427 3.785 9.082 1.00 95.75 95 LEU A C 1
ATOM 700 O O . LEU A 1 95 ? -1.358 3.983 8.297 1.00 95.75 95 LEU A O 1
ATOM 704 N N . LEU A 1 96 ? -0.509 2.935 10.115 1.00 97.12 96 LEU A N 1
ATOM 705 C CA . LEU A 1 96 ? -1.719 2.176 10.452 1.00 97.12 96 LEU A CA 1
ATOM 706 C C . LEU A 1 96 ? -2.958 3.081 10.444 1.00 97.12 96 LEU A C 1
ATOM 708 O O . LEU A 1 96 ? -3.020 4.078 11.150 1.00 97.12 96 LEU A O 1
ATOM 712 N N . HIS A 1 97 ? -3.975 2.708 9.672 1.00 97.19 97 HIS A N 1
ATOM 713 C CA . HIS A 1 97 ? -5.219 3.468 9.614 1.00 97.19 97 HIS A CA 1
ATOM 714 C C . HIS A 1 97 ? -6.175 3.067 10.755 1.00 97.19 97 HIS A C 1
ATOM 716 O O . HIS A 1 97 ? -6.424 1.866 10.913 1.00 97.19 97 HIS A O 1
ATOM 722 N N . PRO A 1 98 ? -6.801 4.013 11.488 1.00 96.81 98 PRO A N 1
ATOM 723 C CA . PRO A 1 98 ? -7.707 3.690 12.600 1.00 96.81 98 PRO A CA 1
ATOM 724 C C . PRO A 1 98 ? -8.942 2.891 12.145 1.00 96.81 98 PRO A C 1
ATOM 726 O O . PRO A 1 98 ? -9.444 2.029 12.855 1.00 96.81 98 PRO A O 1
ATOM 729 N N . ALA A 1 99 ? -9.384 3.084 10.899 1.00 96.69 99 ALA A N 1
ATOM 730 C CA . ALA A 1 99 ? -10.474 2.307 10.298 1.00 96.69 99 ALA A CA 1
ATOM 731 C C . ALA A 1 99 ? -10.064 0.936 9.699 1.00 96.69 99 ALA A C 1
ATOM 733 O O . ALA A 1 99 ? -10.867 0.318 8.994 1.00 96.69 99 ALA A O 1
ATOM 734 N N . LEU A 1 100 ? -8.852 0.419 9.957 1.00 98.06 100 LEU A N 1
ATOM 735 C CA . LEU A 1 100 ? -8.468 -0.945 9.550 1.00 98.06 100 LEU A CA 1
ATOM 736 C C . LEU A 1 100 ? -9.483 -2.026 9.994 1.00 98.06 100 LEU A C 1
ATOM 738 O O . LEU A 1 100 ? -9.781 -2.904 9.177 1.00 98.06 100 LEU A O 1
ATOM 742 N N . PRO A 1 101 ? -10.071 -1.984 11.210 1.00 97.81 101 PRO A N 1
ATOM 743 C CA . PRO A 1 101 ? -11.054 -2.978 11.634 1.00 97.81 101 PRO A CA 1
ATOM 744 C C . PRO A 1 101 ? -12.269 -3.059 10.707 1.00 97.81 101 PRO A C 1
ATOM 746 O O . PRO A 1 101 ? -12.732 -4.160 10.414 1.00 97.81 101 PRO A O 1
ATOM 749 N N . LEU A 1 102 ? -12.731 -1.925 10.165 1.00 97.75 102 LEU A N 1
ATOM 750 C CA . LEU A 1 102 ? -13.818 -1.898 9.184 1.00 97.75 102 LEU A CA 1
ATOM 751 C C . LEU A 1 102 ? -13.428 -2.642 7.900 1.00 97.75 102 LEU A C 1
ATOM 753 O O . LEU A 1 102 ? -14.205 -3.460 7.412 1.00 97.75 102 LEU A O 1
ATOM 757 N N . LEU A 1 103 ? -12.224 -2.407 7.364 1.00 98.19 103 LEU A N 1
ATOM 758 C CA . LEU A 1 103 ? -11.742 -3.099 6.161 1.00 98.19 103 LEU A CA 1
ATOM 759 C C . LEU A 1 103 ? -11.644 -4.611 6.374 1.00 98.19 103 LEU A C 1
ATOM 761 O O . LEU A 1 103 ? -12.063 -5.384 5.512 1.00 98.19 103 LEU A O 1
ATOM 765 N N . VAL A 1 104 ? -11.102 -5.040 7.517 1.00 98.19 104 VAL A N 1
ATOM 766 C CA . VAL A 1 104 ? -10.938 -6.464 7.842 1.00 98.19 104 VAL A CA 1
ATOM 767 C C . VAL A 1 104 ? -12.292 -7.130 8.085 1.00 98.19 104 VAL A C 1
ATOM 769 O O . VAL A 1 104 ? -12.512 -8.248 7.615 1.00 98.19 104 VAL A O 1
ATOM 772 N N . TRP A 1 105 ? -13.223 -6.444 8.749 1.00 97.94 105 TRP A N 1
ATOM 773 C CA . TRP A 1 105 ? -14.586 -6.936 8.921 1.00 97.94 105 TRP A CA 1
ATOM 774 C C . TRP A 1 105 ? -15.301 -7.083 7.575 1.00 97.94 105 TRP A C 1
ATOM 776 O O . TRP A 1 105 ? -15.813 -8.160 7.271 1.00 97.94 105 TRP A O 1
ATOM 786 N N . LEU A 1 106 ? -15.265 -6.049 6.724 1.00 98.31 106 LEU A N 1
ATOM 787 C CA . LEU A 1 106 ? -15.866 -6.089 5.387 1.00 98.31 106 LEU A CA 1
ATOM 788 C C . LEU A 1 106 ? -15.236 -7.181 4.521 1.00 98.31 106 LEU A C 1
ATOM 790 O O . LEU A 1 106 ? -15.949 -7.853 3.781 1.00 98.31 106 LEU A O 1
ATOM 794 N N . MET A 1 107 ? -13.922 -7.393 4.627 1.00 97.88 107 MET A N 1
ATOM 795 C CA . MET A 1 107 ? -13.224 -8.489 3.954 1.00 97.88 107 MET A CA 1
ATOM 796 C C . MET A 1 107 ? -13.792 -9.849 4.377 1.00 97.88 107 MET A C 1
ATOM 798 O O . MET A 1 107 ? -14.120 -10.672 3.519 1.00 97.88 107 MET A O 1
ATOM 802 N N . ALA A 1 108 ? -13.918 -10.089 5.685 1.00 97.06 108 ALA A N 1
ATOM 803 C CA . ALA A 1 108 ? -14.455 -11.339 6.214 1.00 97.06 108 ALA A CA 1
ATOM 804 C C . ALA A 1 108 ? -15.931 -11.534 5.825 1.00 97.06 108 ALA A C 1
ATOM 806 O O . ALA A 1 108 ? -16.315 -12.626 5.404 1.00 97.06 108 ALA A O 1
ATOM 807 N N . ALA A 1 109 ? -16.739 -10.474 5.895 1.00 97.06 109 ALA A N 1
ATOM 808 C CA . ALA A 1 109 ? -18.141 -10.493 5.493 1.00 97.06 109 ALA A CA 1
ATOM 809 C C . ALA A 1 109 ? -18.295 -10.781 3.990 1.00 97.06 109 ALA A C 1
ATOM 811 O O . ALA A 1 109 ? -19.093 -11.635 3.598 1.00 97.06 109 ALA A O 1
ATOM 812 N N . ALA A 1 110 ? -17.505 -10.121 3.137 1.00 96.00 110 ALA A N 1
ATOM 813 C CA . ALA A 1 110 ? -17.538 -10.324 1.689 1.00 96.00 110 ALA A CA 1
ATOM 814 C C . ALA A 1 110 ? -17.171 -11.765 1.307 1.00 96.00 110 ALA A C 1
ATOM 816 O O . ALA A 1 110 ? -17.793 -12.350 0.423 1.00 96.00 110 ALA A O 1
ATOM 817 N N . ALA A 1 111 ? -16.236 -12.386 2.032 1.00 94.31 111 ALA A N 1
ATOM 818 C CA . ALA A 1 111 ? -15.899 -13.800 1.863 1.00 94.31 111 ALA A CA 1
ATOM 819 C C . ALA A 1 111 ? -17.055 -14.763 2.203 1.00 94.31 111 ALA A C 1
ATOM 821 O O . ALA A 1 111 ? -17.011 -15.935 1.832 1.00 94.31 111 ALA A O 1
ATOM 822 N N . LYS A 1 112 ? -18.089 -14.279 2.900 1.00 95.50 112 LYS A N 1
ATOM 823 C CA . LYS A 1 112 ? -19.337 -14.996 3.200 1.00 95.50 112 LYS A CA 1
ATOM 824 C C . LYS A 1 112 ? -20.511 -14.556 2.319 1.00 95.50 112 LYS A C 1
ATOM 826 O O . LYS A 1 112 ? -21.647 -14.916 2.601 1.00 95.50 112 LYS A O 1
ATOM 831 N N . GLY A 1 113 ? -20.248 -13.806 1.248 1.00 94.00 113 GLY A N 1
ATOM 832 C CA . GLY A 1 113 ? -21.260 -13.381 0.280 1.00 94.00 113 GLY A CA 1
ATOM 833 C C . GLY A 1 113 ? -21.893 -12.020 0.569 1.00 94.00 113 GLY A C 1
ATOM 834 O O . GLY A 1 113 ? -22.803 -11.616 -0.155 1.00 94.00 113 GLY A O 1
ATOM 835 N N . TYR A 1 114 ? -21.418 -11.282 1.580 1.00 95.88 114 TYR A N 1
ATOM 836 C CA . TYR A 1 114 ? -21.857 -9.903 1.787 1.00 95.88 114 TYR A CA 1
ATOM 837 C C . TYR A 1 114 ? -21.469 -9.021 0.592 1.00 95.88 114 TYR A C 1
ATOM 839 O O . TYR A 1 114 ? -20.314 -9.002 0.162 1.00 95.88 114 TYR A O 1
ATOM 847 N N . LYS A 1 115 ? -22.426 -8.247 0.075 1.00 93.69 115 LYS A N 1
ATOM 848 C CA . LYS A 1 115 ? -22.194 -7.281 -1.005 1.00 93.69 115 LYS A CA 1
ATOM 849 C C . LYS A 1 115 ? -22.026 -5.884 -0.418 1.00 93.69 115 LYS A C 1
ATOM 851 O O . LYS A 1 115 ? -22.856 -5.434 0.369 1.00 93.69 115 LYS A O 1
ATOM 856 N N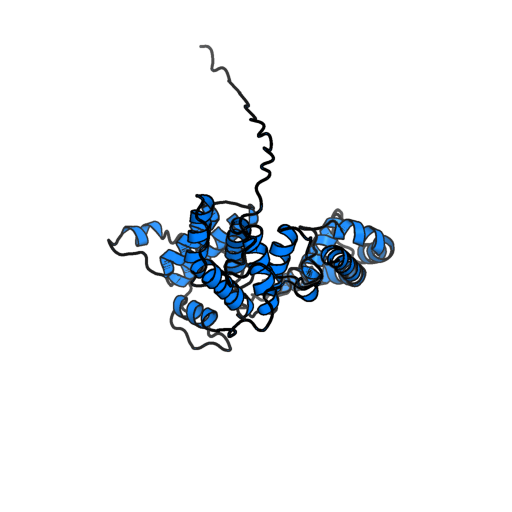 . LEU A 1 116 ? -20.963 -5.186 -0.817 1.00 92.88 116 LEU A N 1
ATOM 857 C CA . LEU A 1 116 ? -20.694 -3.827 -0.348 1.00 92.88 116 LEU A CA 1
ATOM 858 C C . LEU A 1 116 ? -21.810 -2.869 -0.782 1.00 92.88 116 LEU A C 1
ATOM 860 O O . LEU A 1 116 ? -21.992 -2.605 -1.969 1.00 92.88 116 LEU A O 1
ATOM 864 N N . GLY A 1 117 ? -22.522 -2.311 0.195 1.00 93.00 117 GLY A N 1
ATOM 865 C CA . GLY A 1 117 ? -23.426 -1.188 -0.032 1.00 93.00 117 GLY A CA 1
ATOM 866 C C . GLY A 1 117 ? -22.675 0.122 -0.298 1.00 93.00 117 GLY A C 1
ATOM 867 O O . GLY A 1 117 ? -21.487 0.260 0.006 1.00 93.00 117 GLY A O 1
ATOM 868 N N . ARG A 1 118 ? -23.398 1.127 -0.803 1.00 91.62 118 ARG A N 1
ATOM 869 C CA . ARG A 1 118 ? -22.870 2.462 -1.146 1.00 91.62 118 ARG A CA 1
ATOM 870 C C . ARG A 1 118 ? -22.098 3.125 -0.001 1.00 91.62 118 ARG A C 1
ATOM 872 O O . ARG A 1 118 ? -21.040 3.704 -0.233 1.00 91.62 118 ARG A O 1
ATOM 879 N N . HIS A 1 119 ? -22.602 3.030 1.228 1.00 94.31 119 HIS A N 1
ATOM 880 C CA . HIS A 1 119 ? -21.944 3.612 2.401 1.00 94.31 119 HIS A CA 1
ATOM 881 C C . HIS A 1 119 ? -20.603 2.934 2.709 1.00 94.31 119 HIS A C 1
ATOM 883 O O . HIS A 1 119 ? -19.607 3.624 2.906 1.00 94.31 119 HIS A O 1
ATOM 889 N N . HIS A 1 120 ? -20.543 1.599 2.656 1.00 96.38 120 HIS A N 1
ATOM 890 C CA . HIS A 1 120 ? -19.294 0.859 2.854 1.00 96.38 120 HIS A CA 1
ATOM 891 C C . HIS A 1 120 ? -18.285 1.116 1.736 1.00 96.38 120 HIS A C 1
ATOM 893 O O . HIS A 1 120 ? -17.103 1.305 2.017 1.00 96.38 120 HIS A O 1
ATOM 899 N N . ALA A 1 121 ? -18.740 1.188 0.482 1.00 95.56 121 ALA A N 1
ATOM 900 C CA . ALA A 1 121 ? -17.883 1.542 -0.646 1.00 95.56 121 ALA A CA 1
ATOM 901 C C . ALA A 1 121 ? -17.273 2.943 -0.465 1.00 95.56 121 ALA A C 1
ATOM 903 O O . ALA A 1 121 ? -16.060 3.107 -0.584 1.00 95.56 121 ALA A O 1
ATOM 904 N N . ARG A 1 122 ? -18.089 3.942 -0.100 1.00 94.44 122 ARG A N 1
ATOM 905 C CA . ARG A 1 122 ? -17.621 5.311 0.181 1.00 94.44 122 ARG A CA 1
ATOM 906 C C . ARG A 1 122 ? -16.624 5.355 1.334 1.00 94.44 122 ARG A C 1
ATOM 908 O O . ARG A 1 122 ? -15.582 5.981 1.183 1.00 94.44 122 ARG A O 1
ATOM 915 N N . ALA A 1 123 ? -16.897 4.649 2.431 1.00 95.56 123 ALA A N 1
ATOM 916 C CA . ALA A 1 123 ? -15.975 4.558 3.560 1.00 95.56 123 ALA A CA 1
ATOM 917 C C . ALA A 1 123 ? -14.629 3.941 3.144 1.00 95.56 123 ALA A C 1
ATOM 919 O O . ALA A 1 123 ? -13.577 4.500 3.429 1.00 95.56 123 ALA A O 1
ATOM 920 N N . CYS A 1 124 ? -14.645 2.840 2.388 1.00 97.38 124 CYS A N 1
ATOM 921 C CA . CYS A 1 124 ? -13.422 2.211 1.890 1.00 97.38 124 CYS A CA 1
ATOM 922 C C . CYS A 1 124 ? -12.607 3.138 0.975 1.00 97.38 124 CYS A C 1
ATOM 924 O O . CYS A 1 124 ? -11.380 3.170 1.051 1.00 97.38 124 CYS A O 1
ATOM 926 N N . LEU A 1 125 ? -13.279 3.893 0.105 1.00 96.19 125 LEU A N 1
ATOM 927 C CA . LEU A 1 125 ? -12.625 4.849 -0.787 1.00 96.19 125 LEU A CA 1
ATOM 928 C C . LEU A 1 125 ? -12.077 6.064 -0.032 1.00 96.19 125 LEU A C 1
ATOM 930 O O . LEU A 1 125 ? -11.021 6.568 -0.411 1.00 96.19 125 LEU A O 1
ATOM 934 N N . ALA A 1 126 ? -12.752 6.512 1.029 1.00 95.50 126 ALA A N 1
ATOM 935 C CA . ALA A 1 126 ? -12.237 7.544 1.925 1.00 95.50 126 ALA A CA 1
ATOM 936 C C . ALA A 1 126 ? -10.949 7.074 2.614 1.00 95.50 126 ALA A C 1
ATOM 938 O O . ALA A 1 126 ? -9.952 7.787 2.555 1.00 95.50 126 ALA A O 1
ATOM 939 N N . ILE A 1 127 ? -10.922 5.834 3.120 1.00 97.31 127 ILE A N 1
ATOM 940 C CA . ILE A 1 127 ? -9.719 5.237 3.723 1.00 97.31 127 ILE A CA 1
ATOM 941 C C . ILE A 1 127 ? -8.551 5.233 2.731 1.00 97.31 127 ILE A C 1
ATOM 943 O O . ILE A 1 127 ? -7.453 5.655 3.072 1.00 97.31 127 ILE A O 1
ATOM 947 N N . VAL A 1 128 ? -8.762 4.815 1.478 1.00 97.75 128 VAL A N 1
ATOM 948 C CA . VAL A 1 128 ? -7.700 4.852 0.450 1.00 97.75 128 VAL A CA 1
ATOM 949 C C . VAL A 1 128 ? -7.169 6.268 0.229 1.00 97.75 128 VAL A C 1
ATOM 951 O O . VAL A 1 128 ? -5.963 6.455 0.065 1.00 97.75 128 VAL A O 1
ATOM 954 N N . ARG A 1 129 ? -8.055 7.265 0.217 1.00 96.88 129 ARG A N 1
ATOM 955 C CA . ARG A 1 129 ? -7.664 8.662 0.023 1.00 96.88 129 ARG A CA 1
ATOM 956 C C . ARG A 1 129 ? -6.883 9.198 1.216 1.00 96.88 129 ARG A C 1
ATOM 958 O O . ARG A 1 129 ? -5.844 9.805 0.997 1.00 96.88 129 ARG A O 1
ATOM 965 N N . GLN A 1 130 ? -7.317 8.902 2.438 1.00 96.50 130 GLN A N 1
ATOM 966 C CA . GLN A 1 130 ? -6.601 9.238 3.674 1.00 96.50 130 GLN A CA 1
ATOM 967 C C . GLN A 1 130 ? -5.217 8.583 3.706 1.00 96.50 130 GLN A C 1
ATOM 969 O O . GLN A 1 130 ? -4.214 9.256 3.934 1.00 96.50 130 GLN A O 1
ATOM 974 N N . LEU A 1 131 ? -5.136 7.291 3.368 1.00 97.19 131 LEU A N 1
ATOM 975 C CA . LEU A 1 131 ? -3.865 6.582 3.230 1.00 97.19 131 LEU A CA 1
ATOM 976 C C . LEU A 1 131 ? -2.953 7.299 2.241 1.00 97.19 131 LEU A C 1
ATOM 978 O O . LEU A 1 131 ? -1.817 7.597 2.588 1.00 97.19 131 LEU A O 1
ATOM 982 N N . ALA A 1 132 ? -3.439 7.608 1.036 1.00 96.94 132 ALA A N 1
ATOM 983 C CA . ALA A 1 132 ? -2.663 8.300 0.013 1.00 96.94 132 ALA A CA 1
ATOM 984 C C . ALA A 1 132 ? -2.286 9.739 0.406 1.00 96.94 132 ALA A C 1
ATOM 986 O O . ALA A 1 132 ? -1.215 10.182 0.021 1.00 96.94 132 ALA A O 1
ATOM 987 N N . ALA A 1 133 ? -3.112 10.449 1.170 1.00 95.75 133 ALA A N 1
ATOM 988 C CA . ALA A 1 133 ? -2.848 11.826 1.584 1.00 95.75 133 ALA A CA 1
ATOM 989 C C . ALA A 1 133 ? -1.818 11.921 2.717 1.00 95.75 133 ALA A C 1
ATOM 991 O O . ALA A 1 133 ? -1.054 12.882 2.763 1.00 95.75 133 ALA A O 1
ATOM 992 N N . GLY A 1 134 ? -1.772 10.917 3.600 1.00 94.38 134 GLY A N 1
ATOM 993 C CA . GLY A 1 134 ? -0.851 10.919 4.730 1.00 94.38 134 GLY A CA 1
ATOM 994 C C . GLY A 1 134 ? 0.617 11.038 4.307 1.00 94.38 134 GLY A C 1
ATOM 995 O O . GLY A 1 134 ? 1.039 10.567 3.252 1.00 94.38 134 GLY A O 1
ATOM 996 N N . HIS A 1 135 ? 1.433 11.634 5.166 1.00 94.12 135 HIS A N 1
ATOM 997 C CA . HIS A 1 135 ? 2.874 11.796 4.946 1.00 94.12 135 HIS A CA 1
ATOM 998 C C . HIS A 1 135 ? 3.725 10.886 5.830 1.00 94.12 135 HIS A C 1
ATOM 1000 O O . HIS A 1 135 ? 4.948 10.899 5.701 1.00 94.12 135 HIS A O 1
ATOM 1006 N N . LEU A 1 136 ? 3.100 10.092 6.703 1.00 94.94 136 LEU A N 1
ATOM 1007 C CA . LEU A 1 136 ? 3.772 9.155 7.600 1.00 94.94 136 LEU A CA 1
ATOM 1008 C C . LEU A 1 136 ? 3.696 7.713 7.086 1.00 94.94 136 LEU A C 1
ATOM 1010 O O . LEU A 1 136 ? 2.721 7.306 6.445 1.00 94.94 136 LEU A O 1
ATOM 1014 N N . GLN A 1 137 ? 4.732 6.942 7.402 1.00 94.44 137 GLN A N 1
ATOM 1015 C CA . GLN A 1 137 ? 4.795 5.495 7.217 1.00 94.44 137 GLN A CA 1
ATOM 1016 C C . GLN A 1 137 ? 5.462 4.817 8.414 1.00 94.44 137 GLN A C 1
ATOM 1018 O O . GLN A 1 137 ? 6.246 5.429 9.149 1.00 94.44 137 GLN A O 1
ATOM 1023 N N . ASP A 1 138 ? 5.164 3.535 8.577 1.00 91.94 138 ASP A N 1
ATOM 1024 C CA . ASP A 1 138 ? 5.741 2.692 9.613 1.00 91.94 138 ASP A CA 1
ATOM 1025 C C . ASP A 1 138 ? 6.729 1.686 9.027 1.00 91.94 138 ASP A C 1
ATOM 1027 O O . ASP A 1 138 ? 6.697 1.380 7.835 1.00 91.94 138 ASP A O 1
ATOM 1031 N N . ARG A 1 139 ? 7.614 1.152 9.865 1.00 85.31 139 ARG A N 1
ATOM 1032 C CA . ARG A 1 139 ? 8.554 0.124 9.423 1.00 85.31 139 ARG A CA 1
ATOM 1033 C C . ARG A 1 139 ? 7.888 -1.229 9.437 1.00 85.31 139 ARG A C 1
ATOM 1035 O O . ARG A 1 139 ? 7.382 -1.650 10.470 1.00 85.31 139 ARG A O 1
ATOM 1042 N N . CYS A 1 140 ? 7.997 -1.943 8.320 1.00 78.38 140 CYS A N 1
ATOM 1043 C CA . CYS A 1 140 ? 7.766 -3.378 8.315 1.00 78.38 140 CYS A CA 1
ATOM 1044 C C . CYS A 1 140 ? 8.739 -4.029 9.312 1.00 78.38 140 CYS A C 1
ATOM 1046 O O . CYS A 1 140 ? 9.949 -3.988 9.063 1.00 78.38 140 CYS A O 1
ATOM 1048 N N . PRO A 1 141 ? 8.253 -4.640 10.406 1.00 75.12 141 PRO A N 1
ATOM 1049 C CA . PRO A 1 141 ? 9.123 -5.326 11.350 1.00 75.12 141 PRO A CA 1
ATOM 1050 C C . PRO A 1 141 ? 9.750 -6.518 10.629 1.00 75.12 141 PRO A C 1
ATOM 1052 O O . PRO A 1 141 ? 9.025 -7.362 10.093 1.00 75.12 141 PRO A O 1
ATOM 1055 N N . ARG A 1 142 ? 11.081 -6.581 10.545 1.00 62.38 142 ARG A N 1
ATOM 1056 C CA . ARG A 1 142 ? 11.757 -7.770 10.016 1.00 62.38 142 ARG A CA 1
ATOM 1057 C C . ARG A 1 142 ? 11.781 -8.828 11.115 1.00 62.38 142 ARG A C 1
ATOM 1059 O O . ARG A 1 142 ? 11.837 -8.500 12.299 1.00 62.38 142 ARG A O 1
ATOM 1066 N N . GLY A 1 143 ? 11.673 -10.101 10.731 1.00 46.69 143 GLY A N 1
ATOM 1067 C CA . GLY A 1 143 ? 11.693 -11.215 11.678 1.00 46.69 143 GLY A CA 1
ATOM 1068 C C . GLY A 1 143 ? 12.946 -11.152 12.555 1.00 46.69 143 GLY A C 1
ATOM 1069 O O . GLY A 1 143 ? 14.041 -11.387 12.058 1.00 46.69 143 GLY A O 1
ATOM 1070 N N . GLY A 1 144 ? 12.768 -10.792 13.828 1.00 44.25 144 GLY A N 1
ATOM 1071 C CA . GLY A 1 144 ? 13.847 -10.542 14.792 1.00 44.25 144 GLY A CA 1
ATOM 1072 C C . GLY A 1 144 ? 13.708 -9.221 15.560 1.00 44.25 144 GLY A C 1
ATOM 1073 O O . GLY A 1 144 ? 14.050 -9.183 16.735 1.00 44.25 144 GLY A O 1
ATOM 1074 N N . ASP A 1 145 ? 13.131 -8.179 14.947 1.00 47.72 145 ASP A N 1
ATOM 1075 C CA . ASP A 1 145 ? 13.043 -6.829 15.546 1.00 47.72 145 ASP A CA 1
ATOM 1076 C C . ASP A 1 145 ? 11.811 -6.640 16.440 1.00 47.72 145 ASP A C 1
ATOM 1078 O O . ASP A 1 145 ? 11.732 -5.710 17.244 1.00 47.72 145 ASP A O 1
ATOM 1082 N N . ALA A 1 146 ? 10.821 -7.525 16.308 1.00 47.00 146 ALA A N 1
ATOM 1083 C CA . ALA A 1 146 ? 9.733 -7.591 17.263 1.00 47.00 146 ALA A CA 1
ATOM 1084 C C . ALA A 1 146 ? 10.302 -8.187 18.550 1.00 47.00 146 ALA A C 1
ATOM 1086 O O . ALA A 1 146 ? 10.436 -9.409 18.660 1.00 47.00 146 ALA A O 1
ATOM 1087 N N . ALA A 1 147 ? 10.635 -7.314 19.504 1.00 44.53 147 ALA A N 1
ATOM 1088 C CA . ALA A 1 147 ? 10.818 -7.693 20.893 1.00 44.53 147 ALA A CA 1
ATOM 1089 C C . ALA A 1 147 ? 9.778 -8.767 21.233 1.00 44.53 147 ALA A C 1
ATOM 1091 O O . ALA A 1 147 ? 8.584 -8.591 20.971 1.00 44.53 147 ALA A O 1
ATOM 1092 N N . SER A 1 148 ? 10.233 -9.885 21.791 1.00 42.53 148 SER A N 1
ATOM 1093 C CA . SER A 1 148 ? 9.402 -10.996 22.258 1.00 42.53 148 SER A CA 1
ATOM 1094 C C . SER A 1 148 ? 8.518 -10.613 23.454 1.00 42.53 148 SER A C 1
ATOM 1096 O O . SER A 1 148 ? 8.180 -11.458 24.281 1.00 42.53 148 SER A O 1
ATOM 1098 N N . ALA A 1 149 ? 8.097 -9.349 23.540 1.00 45.53 149 ALA A N 1
ATOM 1099 C CA . ALA A 1 149 ? 7.008 -8.905 24.377 1.00 45.53 149 ALA A CA 1
ATOM 1100 C C . ALA A 1 149 ? 5.725 -9.517 23.811 1.00 45.53 149 ALA A C 1
ATOM 1102 O O . ALA A 1 149 ? 4.983 -8.922 23.029 1.00 45.53 149 ALA A O 1
ATOM 1103 N N . ALA A 1 150 ? 5.500 -10.768 24.192 1.00 46.78 150 ALA A N 1
ATOM 1104 C CA . ALA A 1 150 ? 4.227 -11.441 24.133 1.00 46.78 150 ALA A CA 1
ATOM 1105 C C . ALA A 1 150 ? 3.238 -10.697 25.042 1.00 46.78 150 ALA A C 1
ATOM 1107 O O . ALA A 1 150 ? 2.814 -11.221 26.064 1.00 46.78 150 ALA A O 1
ATOM 1108 N N . VAL A 1 151 ? 2.850 -9.474 24.676 1.00 49.31 151 VAL A N 1
ATOM 1109 C CA . VAL A 1 151 ? 1.590 -8.919 25.156 1.00 49.31 151 VAL A CA 1
ATOM 1110 C C . VAL A 1 151 ? 0.534 -9.776 24.477 1.00 49.31 151 VAL A C 1
ATOM 1112 O O . VAL A 1 151 ? 0.261 -9.629 23.281 1.00 49.31 151 VAL A O 1
ATOM 1115 N N . ARG A 1 152 ? 0.050 -10.785 25.203 1.00 51.62 152 ARG A N 1
ATOM 1116 C CA . ARG A 1 152 ? -1.123 -11.566 24.829 1.00 51.62 152 ARG A CA 1
ATOM 1117 C C . ARG A 1 152 ? -2.322 -10.649 25.074 1.00 51.62 152 ARG A C 1
ATOM 1119 O O . ARG A 1 152 ? -2.715 -10.486 26.220 1.00 51.62 152 ARG A O 1
ATOM 1126 N N . PRO A 1 153 ? -2.931 -10.061 24.030 1.00 49.34 153 PRO A N 1
ATOM 1127 C CA . PRO A 1 153 ? -4.179 -9.323 24.178 1.00 49.34 153 PRO A CA 1
ATOM 1128 C C . PRO A 1 153 ? -5.276 -10.253 24.705 1.00 49.34 153 PRO A C 1
ATOM 1130 O O . PRO A 1 153 ? -6.261 -9.781 25.247 1.00 49.34 153 PRO A O 1
ATOM 1133 N N . ASP A 1 154 ? -5.087 -11.570 24.564 1.00 48.84 154 ASP A N 1
ATOM 1134 C CA . ASP A 1 154 ? -5.978 -12.613 25.054 1.00 48.84 154 ASP A CA 1
ATOM 1135 C C . ASP A 1 154 ? -6.204 -12.521 26.577 1.00 48.84 154 ASP A C 1
ATOM 1137 O O . ASP A 1 154 ? -7.260 -12.939 27.039 1.00 48.84 154 ASP A O 1
ATOM 1141 N N . GLU A 1 155 ? -5.278 -11.935 27.351 1.00 46.66 155 GLU A N 1
ATOM 1142 C CA . GLU A 1 155 ? -5.436 -11.771 28.807 1.00 46.66 155 GLU A CA 1
ATOM 1143 C C . GLU A 1 155 ? -6.154 -10.463 29.202 1.00 46.66 155 GLU A C 1
ATOM 1145 O O . GLU A 1 155 ? -6.880 -10.459 30.190 1.00 46.66 155 GLU A O 1
ATOM 1150 N N . GLU A 1 156 ? -6.075 -9.385 28.408 1.00 44.84 156 GLU A N 1
ATOM 1151 C CA . GLU A 1 156 ? -6.820 -8.133 28.674 1.00 44.84 156 GLU A CA 1
ATOM 1152 C C . GLU A 1 156 ? -8.197 -8.077 27.993 1.00 44.84 156 GLU A C 1
ATOM 1154 O O . GLU A 1 156 ? -9.129 -7.480 28.527 1.00 44.84 156 GLU A O 1
ATOM 1159 N N . VAL A 1 157 ? -8.374 -8.724 26.835 1.00 47.38 157 VAL A N 1
ATOM 1160 C CA . VAL A 1 157 ? -9.663 -8.760 26.115 1.00 47.38 157 VAL A CA 1
ATOM 1161 C C . VAL A 1 157 ? -10.661 -9.714 26.787 1.00 47.38 157 VAL A C 1
ATOM 1163 O O . VAL A 1 157 ? -11.865 -9.560 26.602 1.00 47.38 157 VAL A O 1
ATOM 1166 N N . ALA A 1 158 ? -10.184 -10.679 27.580 1.00 42.97 158 ALA A N 1
ATOM 1167 C CA . ALA A 1 158 ? -11.030 -11.646 28.281 1.00 42.97 158 ALA A CA 1
ATOM 1168 C C . ALA A 1 158 ? -11.384 -11.249 29.729 1.00 42.97 158 ALA A C 1
ATOM 1170 O O . ALA A 1 158 ? -12.293 -11.843 30.304 1.00 42.97 158 ALA A O 1
ATOM 1171 N N . ALA A 1 159 ? -10.695 -10.269 30.328 1.00 42.94 159 ALA A N 1
ATOM 1172 C CA . ALA A 1 159 ? -10.787 -9.991 31.767 1.00 42.94 159 ALA A CA 1
ATOM 1173 C C . ALA A 1 159 ? -11.823 -8.923 32.173 1.00 42.94 159 ALA A C 1
ATOM 1175 O O . ALA A 1 159 ? -11.982 -8.653 33.362 1.00 42.94 159 ALA A O 1
ATOM 1176 N N . GLY A 1 160 ? -12.560 -8.331 31.231 1.00 40.00 160 GLY A N 1
ATOM 1177 C CA . GLY A 1 160 ? -13.648 -7.409 31.552 1.00 40.00 160 GLY A CA 1
ATOM 1178 C C . GLY A 1 160 ? -14.837 -7.626 30.634 1.00 40.00 160 GLY A C 1
ATOM 1179 O O . GLY A 1 160 ? -14.673 -7.696 29.422 1.00 40.00 160 GLY A O 1
ATOM 1180 N N . GLU A 1 161 ? -16.046 -7.661 31.190 1.00 41.94 161 GLU A N 1
ATOM 1181 C CA . GLU A 1 161 ? -17.338 -7.720 30.478 1.00 41.94 161 GLU A CA 1
ATOM 1182 C C . GLU A 1 161 ? -17.610 -6.492 29.561 1.00 41.94 161 GLU A C 1
ATOM 1184 O O . GLU A 1 161 ? -18.739 -6.231 29.145 1.00 41.94 161 GLU A O 1
ATOM 1189 N N . GLY A 1 162 ? -16.576 -5.714 29.227 1.00 48.44 162 GLY A N 1
ATOM 1190 C CA . GLY A 1 162 ? -16.608 -4.537 28.373 1.00 48.44 162 GLY A CA 1
ATOM 1191 C C . GLY A 1 162 ? -16.189 -4.844 26.936 1.00 48.44 162 GLY A C 1
ATOM 1192 O O . GLY A 1 162 ? -15.402 -5.743 26.651 1.00 48.44 162 GLY A O 1
ATOM 1193 N N . ARG A 1 163 ? -16.716 -4.059 25.992 1.00 50.88 163 ARG A N 1
ATOM 1194 C CA . ARG A 1 163 ? -16.283 -4.093 24.587 1.00 50.88 163 ARG A CA 1
ATOM 1195 C C . ARG A 1 163 ? -14.759 -3.892 24.505 1.00 50.88 163 ARG A C 1
ATOM 1197 O O . ARG A 1 163 ? -14.249 -3.041 25.235 1.00 50.88 163 ARG A O 1
ATOM 1204 N N . PRO A 1 164 ? -14.045 -4.586 23.597 1.00 62.88 164 PRO A N 1
ATOM 1205 C CA . PRO A 1 164 ? -12.622 -4.345 23.394 1.00 62.88 164 PRO A CA 1
ATOM 1206 C C . PRO A 1 164 ? -12.370 -2.861 23.116 1.00 62.88 164 PRO A C 1
ATOM 1208 O O . PRO A 1 164 ? -13.046 -2.266 22.272 1.00 62.88 164 PRO A O 1
ATOM 1211 N N . GLY A 1 165 ? -11.392 -2.272 23.805 1.00 83.06 165 GLY A N 1
ATOM 1212 C CA . GLY A 1 165 ? -10.949 -0.911 23.514 1.00 83.06 165 GLY A CA 1
ATOM 1213 C C . GLY A 1 165 ? -10.480 -0.771 22.061 1.00 83.06 165 GLY A C 1
ATOM 1214 O O . GLY A 1 165 ? -10.141 -1.753 21.390 1.00 83.06 165 GLY A O 1
ATOM 1215 N N . GLU A 1 166 ? -10.441 0.459 21.555 1.00 88.25 166 GLU A N 1
ATOM 1216 C CA . GLU A 1 166 ? -10.037 0.747 20.172 1.00 88.25 166 GLU A CA 1
ATOM 1217 C C . GLU A 1 166 ? -8.648 0.172 19.833 1.00 88.25 166 GLU A C 1
ATOM 1219 O O . GLU A 1 166 ? -8.469 -0.481 18.802 1.00 88.25 166 GLU A O 1
ATOM 1224 N N . ALA A 1 167 ? -7.698 0.309 20.762 1.00 89.25 167 ALA A N 1
ATOM 1225 C CA . ALA A 1 167 ? -6.366 -0.282 20.681 1.00 89.25 167 ALA A CA 1
ATOM 1226 C C . ALA A 1 167 ? -6.395 -1.806 20.454 1.00 89.25 167 ALA A C 1
ATOM 1228 O O . ALA A 1 167 ? -5.779 -2.319 19.515 1.00 89.25 167 ALA A O 1
ATOM 1229 N N . ALA A 1 168 ? -7.154 -2.535 21.277 1.00 89.75 168 ALA A N 1
ATOM 1230 C CA . ALA A 1 168 ? -7.293 -3.984 21.155 1.00 89.75 168 ALA A CA 1
ATOM 1231 C C . ALA A 1 168 ? -7.947 -4.375 19.823 1.00 89.75 168 ALA A C 1
ATOM 1233 O O . ALA A 1 168 ? -7.506 -5.316 19.160 1.00 89.75 168 ALA A O 1
ATOM 1234 N N . THR A 1 169 ? -8.951 -3.613 19.385 1.00 93.69 169 THR A N 1
ATOM 1235 C CA . THR A 1 169 ? -9.649 -3.846 18.115 1.00 93.69 169 THR A CA 1
ATOM 1236 C C . THR A 1 169 ? -8.701 -3.730 16.915 1.00 93.69 169 THR A C 1
ATOM 1238 O O . THR A 1 169 ? -8.758 -4.563 16.007 1.00 93.69 169 THR A O 1
ATOM 1241 N N . LEU A 1 170 ? -7.778 -2.762 16.920 1.00 95.44 170 LEU A N 1
ATOM 1242 C CA . LEU A 1 170 ? -6.756 -2.608 15.877 1.00 95.44 170 LEU A CA 1
ATOM 1243 C C . LEU A 1 170 ? -5.799 -3.806 15.815 1.00 95.44 170 LEU A C 1
ATOM 1245 O O . LEU A 1 170 ? -5.561 -4.359 14.736 1.00 95.44 170 LEU A O 1
ATOM 1249 N N . VAL A 1 171 ? -5.286 -4.249 16.967 1.00 94.56 171 VAL A N 1
ATOM 1250 C CA . VAL A 1 171 ? -4.396 -5.421 17.057 1.00 94.56 171 VAL A CA 1
ATOM 1251 C C . VAL A 1 171 ? -5.112 -6.686 16.588 1.00 94.56 171 VAL A C 1
ATOM 1253 O O . VAL A 1 171 ? -4.569 -7.456 15.787 1.00 94.56 171 VAL A O 1
ATOM 1256 N N . MET A 1 172 ? -6.358 -6.881 17.019 1.00 94.56 172 MET A N 1
ATOM 1257 C CA . MET A 1 172 ? -7.168 -8.024 16.607 1.00 94.56 172 MET A CA 1
ATOM 1258 C C . MET A 1 172 ? -7.502 -7.992 15.117 1.00 94.56 172 MET A C 1
ATOM 1260 O O . MET A 1 172 ? -7.471 -9.043 14.479 1.00 94.56 172 MET A O 1
ATOM 1264 N N . ALA A 1 173 ? -7.731 -6.820 14.520 1.00 96.94 173 ALA A N 1
ATOM 1265 C CA . ALA A 1 173 ? -7.935 -6.697 13.079 1.00 96.94 173 ALA A CA 1
ATOM 1266 C C . ALA A 1 173 ? -6.706 -7.170 12.280 1.00 96.94 173 ALA A C 1
ATOM 1268 O O . ALA A 1 173 ? -6.852 -7.927 11.317 1.00 96.94 173 ALA A O 1
ATOM 1269 N N . MET A 1 174 ? -5.487 -6.810 12.702 1.00 96.88 174 MET A N 1
ATOM 1270 C CA . MET A 1 174 ? -4.250 -7.292 12.065 1.00 96.88 174 MET A CA 1
ATOM 1271 C C . MET A 1 174 ? -4.105 -8.814 12.176 1.00 96.88 174 MET A C 1
ATOM 1273 O O . MET A 1 174 ? -3.816 -9.492 11.185 1.00 96.88 174 MET A O 1
ATOM 1277 N N . ARG A 1 175 ? -4.364 -9.370 13.364 1.00 95.06 175 ARG A N 1
ATOM 1278 C CA . ARG A 1 175 ? -4.303 -10.819 13.614 1.00 95.06 175 ARG A CA 1
ATOM 1279 C C . ARG A 1 175 ? -5.357 -11.586 12.827 1.00 95.06 175 ARG A C 1
ATOM 1281 O O . ARG A 1 175 ? -5.032 -12.598 12.210 1.00 95.06 175 ARG A O 1
ATOM 1288 N N . LEU A 1 176 ? -6.588 -11.083 12.787 1.00 96.25 176 LEU A N 1
ATOM 1289 C CA . LEU A 1 176 ? -7.669 -11.654 11.991 1.00 96.25 176 LEU A CA 1
ATOM 1290 C C . LEU A 1 176 ? -7.309 -11.626 10.504 1.00 96.25 176 LEU A C 1
ATOM 1292 O O . LEU A 1 176 ? -7.470 -12.633 9.816 1.00 96.25 176 LEU A O 1
ATOM 1296 N N . ARG A 1 177 ? -6.751 -10.516 10.005 1.00 96.69 177 ARG A N 1
ATOM 1297 C CA . ARG A 1 177 ? -6.285 -10.436 8.617 1.00 96.69 177 ARG A CA 1
ATOM 1298 C C . ARG A 1 177 ? -5.175 -11.447 8.324 1.00 96.69 177 ARG A C 1
ATOM 1300 O O . ARG A 1 177 ? -5.194 -12.030 7.238 1.00 96.69 177 ARG A O 1
ATOM 1307 N N . ALA A 1 178 ? -4.250 -11.670 9.259 1.00 95.38 178 ALA A N 1
ATOM 1308 C CA . ALA A 1 178 ? -3.200 -12.681 9.132 1.00 95.38 178 ALA A CA 1
ATOM 1309 C C . ALA A 1 178 ? -3.777 -14.107 9.126 1.00 95.38 178 ALA A C 1
ATOM 1311 O O . ALA A 1 178 ? -3.404 -14.914 8.276 1.00 95.38 178 ALA A O 1
ATOM 1312 N N . ALA A 1 179 ? -4.719 -14.400 10.027 1.00 95.31 179 ALA A N 1
ATOM 1313 C CA . ALA A 1 179 ? -5.392 -15.695 10.142 1.00 95.31 179 ALA A CA 1
ATOM 1314 C C . ALA A 1 179 ? -6.284 -16.015 8.933 1.00 95.31 179 ALA A C 1
ATOM 1316 O O . ALA A 1 179 ? -6.398 -17.172 8.540 1.00 95.31 179 ALA A O 1
ATOM 1317 N N . PHE A 1 180 ? -6.857 -14.990 8.293 1.00 94.50 180 PHE A N 1
ATOM 1318 C CA . PHE A 1 180 ? -7.597 -15.134 7.037 1.00 94.50 180 PHE A CA 1
ATOM 1319 C C . PHE A 1 180 ? -6.718 -15.686 5.894 1.00 94.50 180 PHE A C 1
ATOM 1321 O O . PHE A 1 180 ? -7.227 -16.256 4.930 1.00 94.50 180 PHE A O 1
ATOM 1328 N N . GLY A 1 181 ? -5.393 -15.534 5.994 1.00 91.38 181 GLY A N 1
ATOM 1329 C CA . GLY A 1 181 ? -4.422 -16.092 5.056 1.00 91.38 181 GLY A CA 1
ATOM 1330 C C . GLY A 1 181 ? -4.135 -15.214 3.831 1.00 91.38 181 GLY A C 1
ATOM 1331 O O . GLY A 1 181 ? -4.624 -14.087 3.672 1.00 91.38 181 GLY A O 1
ATOM 1332 N N . GLY A 1 182 ? -3.294 -15.723 2.933 1.00 90.25 182 GLY A N 1
ATOM 1333 C CA . GLY A 1 182 ? -2.771 -14.978 1.788 1.00 90.25 182 GLY A CA 1
ATOM 1334 C C . GLY A 1 182 ? -1.340 -15.378 1.466 1.00 90.25 182 GLY A C 1
ATOM 1335 O O . GLY A 1 182 ? -0.941 -16.510 1.731 1.00 90.25 182 GLY A O 1
ATOM 1336 N N . MET A 1 183 ? -0.575 -14.451 0.889 1.00 89.62 183 MET A N 1
ATOM 1337 C CA . MET A 1 183 ? 0.841 -14.691 0.626 1.00 89.62 183 MET A CA 1
ATOM 1338 C C . MET A 1 183 ? 1.596 -14.848 1.958 1.00 89.62 183 MET A C 1
ATOM 1340 O O . MET A 1 183 ? 1.320 -14.092 2.892 1.00 89.62 183 MET A O 1
ATOM 1344 N N . PRO A 1 184 ? 2.558 -15.782 2.071 1.00 90.69 184 PRO A N 1
ATOM 1345 C CA . PRO A 1 184 ? 3.317 -15.975 3.308 1.00 90.69 184 PRO A CA 1
ATOM 1346 C C . PRO A 1 184 ? 3.999 -14.697 3.815 1.00 90.69 184 PRO A C 1
ATOM 1348 O O . PRO A 1 184 ? 4.002 -14.447 5.019 1.00 90.69 184 PRO A O 1
ATOM 1351 N N . GLY A 1 185 ? 4.504 -13.864 2.895 1.00 89.62 185 GLY A N 1
ATOM 1352 C CA . GLY A 1 185 ? 5.084 -12.556 3.212 1.00 89.62 185 GLY A CA 1
ATOM 1353 C C . GLY A 1 185 ? 4.088 -11.617 3.897 1.00 89.62 185 GLY A C 1
ATOM 1354 O O . GLY A 1 185 ? 4.391 -11.100 4.968 1.00 89.62 185 GLY A O 1
ATOM 1355 N N . ASP A 1 186 ? 2.873 -11.484 3.349 1.00 92.25 186 ASP A N 1
ATOM 1356 C CA . ASP A 1 186 ? 1.800 -10.674 3.947 1.00 92.25 186 ASP A CA 1
ATOM 1357 C C . ASP A 1 186 ? 1.469 -11.153 5.366 1.00 92.25 186 ASP A C 1
ATOM 1359 O O . ASP A 1 186 ? 1.345 -10.353 6.290 1.00 92.25 186 ASP A O 1
ATOM 1363 N N . VAL A 1 187 ? 1.330 -12.471 5.554 1.00 92.38 187 VAL A N 1
ATOM 1364 C CA . VAL A 1 187 ? 0.989 -13.066 6.856 1.00 92.38 187 VAL A CA 1
ATOM 1365 C C . VAL A 1 187 ? 2.092 -12.806 7.882 1.00 92.38 187 VAL A C 1
ATOM 1367 O O . VAL A 1 187 ? 1.791 -12.464 9.026 1.00 92.38 187 VAL A O 1
ATOM 1370 N N . HIS A 1 188 ? 3.359 -12.959 7.492 1.00 91.62 188 HIS A N 1
ATOM 1371 C CA . HIS A 1 188 ? 4.495 -12.678 8.367 1.00 91.62 188 HIS A CA 1
ATOM 1372 C C . HIS A 1 188 ? 4.550 -11.195 8.753 1.00 91.62 188 HIS A C 1
ATOM 1374 O O . HIS A 1 188 ? 4.631 -10.872 9.937 1.00 91.62 188 HIS A O 1
ATOM 1380 N N . MET A 1 189 ? 4.413 -10.307 7.767 1.00 92.75 189 MET A N 1
ATOM 1381 C CA . MET A 1 189 ? 4.382 -8.862 7.968 1.00 92.75 189 MET A CA 1
ATOM 1382 C C . MET A 1 189 ? 3.252 -8.446 8.921 1.00 92.75 189 MET A C 1
ATOM 1384 O O . MET A 1 189 ? 3.491 -7.707 9.873 1.00 92.75 189 MET A O 1
ATOM 1388 N N . LEU A 1 190 ? 2.032 -8.951 8.717 1.00 94.31 190 LEU A N 1
ATOM 1389 C CA . LEU A 1 190 ? 0.878 -8.656 9.575 1.00 94.31 190 LEU A CA 1
ATOM 1390 C C . LEU A 1 190 ? 1.100 -9.091 11.025 1.00 94.31 190 LEU A C 1
ATOM 1392 O O . LEU A 1 190 ? 0.729 -8.366 11.945 1.00 94.31 190 LEU A O 1
ATOM 1396 N N . LYS A 1 191 ? 1.714 -10.261 11.241 1.00 92.19 191 LYS A N 1
ATOM 1397 C CA . LYS A 1 191 ? 2.077 -10.722 12.587 1.00 92.19 191 LYS A CA 1
ATOM 1398 C C . LYS A 1 191 ? 3.094 -9.779 13.229 1.00 92.19 191 LYS A C 1
ATOM 1400 O O . LYS A 1 191 ? 2.874 -9.364 14.364 1.00 92.19 191 LYS A O 1
ATOM 1405 N N . GLY A 1 192 ? 4.133 -9.388 12.489 1.00 92.06 192 GLY A N 1
ATOM 1406 C CA . GLY A 1 192 ? 5.118 -8.403 12.938 1.00 92.06 192 GLY A CA 1
ATOM 1407 C C . GLY A 1 192 ? 4.466 -7.081 13.345 1.00 92.06 192 GLY A C 1
ATOM 1408 O O . GLY A 1 192 ? 4.662 -6.623 14.471 1.00 92.06 192 GLY A O 1
ATOM 1409 N N . PHE A 1 193 ? 3.629 -6.505 12.476 1.00 94.19 193 PHE A N 1
ATOM 1410 C CA . PHE A 1 193 ? 2.894 -5.275 12.785 1.00 94.19 193 PHE A CA 1
ATOM 1411 C C . PHE A 1 193 ? 1.963 -5.435 13.982 1.00 94.19 193 PHE A C 1
ATOM 1413 O O . PHE A 1 193 ? 1.894 -4.530 14.805 1.00 94.19 193 PHE A O 1
ATOM 1420 N N . SER A 1 194 ? 1.290 -6.580 14.128 1.00 93.75 194 SER A N 1
ATOM 1421 C CA . SER A 1 194 ? 0.413 -6.807 15.278 1.00 93.75 194 SER A CA 1
ATOM 1422 C C . SER A 1 194 ? 1.174 -6.762 16.606 1.00 93.75 194 SER A C 1
ATOM 1424 O O . SER A 1 194 ? 0.655 -6.208 17.571 1.00 93.75 194 SER A O 1
ATOM 1426 N N . SER A 1 195 ? 2.409 -7.275 16.651 1.00 89.94 195 SER A N 1
ATOM 1427 C CA . SER A 1 195 ? 3.265 -7.200 17.839 1.00 89.94 195 SER A CA 1
ATOM 1428 C C . SER A 1 195 ? 3.789 -5.783 18.074 1.00 89.94 195 SER A C 1
ATOM 1430 O O . SER A 1 195 ? 3.704 -5.281 19.192 1.00 89.94 195 SER A O 1
ATOM 1432 N N . LEU A 1 196 ? 4.276 -5.112 17.022 1.00 91.38 196 LEU A N 1
ATOM 1433 C CA . LEU A 1 196 ? 4.763 -3.730 17.105 1.00 91.38 196 LEU A CA 1
ATOM 1434 C C . LEU A 1 196 ? 3.675 -2.781 17.624 1.00 91.38 196 LEU A C 1
ATOM 1436 O O . LEU A 1 196 ? 3.902 -2.003 18.550 1.00 91.38 196 LEU A O 1
ATOM 1440 N N . TRP A 1 197 ? 2.481 -2.852 17.039 1.00 93.06 197 TRP A N 1
ATOM 1441 C CA . TRP A 1 197 ? 1.373 -1.984 17.418 1.00 93.06 197 TRP A CA 1
ATOM 1442 C C . TRP A 1 197 ? 0.785 -2.343 18.775 1.00 93.06 197 TRP A C 1
ATOM 1444 O O . TRP A 1 197 ? 0.400 -1.429 19.491 1.00 93.06 197 TRP A O 1
ATOM 1454 N N . ALA A 1 198 ? 0.782 -3.616 19.185 1.00 90.88 198 ALA A N 1
ATOM 1455 C CA . ALA A 1 198 ? 0.446 -3.965 20.564 1.00 90.88 198 ALA A CA 1
ATOM 1456 C C . ALA A 1 198 ? 1.415 -3.290 21.550 1.00 90.88 198 ALA A C 1
ATOM 1458 O O . ALA A 1 198 ? 0.978 -2.618 22.479 1.00 90.88 198 ALA A O 1
ATOM 1459 N N . ALA A 1 199 ? 2.724 -3.375 21.305 1.00 88.19 199 ALA A N 1
ATOM 1460 C CA . ALA A 1 199 ? 3.719 -2.750 22.173 1.00 88.19 199 ALA A CA 1
ATOM 1461 C C . ALA A 1 199 ? 3.570 -1.214 22.248 1.00 88.19 199 ALA A C 1
ATOM 1463 O O . ALA A 1 199 ? 3.759 -0.625 23.308 1.00 88.19 199 ALA A O 1
ATOM 1464 N N . ARG A 1 200 ? 3.179 -0.554 21.150 1.00 90.38 200 ARG A N 1
ATOM 1465 C CA . ARG A 1 200 ? 2.871 0.887 21.140 1.00 90.38 200 ARG A CA 1
ATOM 1466 C C . ARG A 1 200 ? 1.582 1.225 21.887 1.00 90.38 200 ARG A C 1
ATOM 1468 O O . ARG A 1 200 ? 1.572 2.105 22.740 1.00 90.38 200 ARG A O 1
ATOM 1475 N N . LEU A 1 201 ? 0.493 0.537 21.556 1.00 90.19 201 LEU A N 1
ATOM 1476 C CA . LEU A 1 201 ? -0.849 0.866 22.039 1.00 90.19 201 LEU A CA 1
ATOM 1477 C C . LEU A 1 201 ? -1.048 0.529 23.521 1.00 90.19 201 LEU A C 1
ATOM 1479 O O . LEU A 1 201 ? -1.833 1.200 24.182 1.00 90.19 201 LEU A O 1
ATOM 1483 N N . PHE A 1 202 ? -0.312 -0.454 24.042 1.00 87.38 202 PHE A N 1
ATOM 1484 C CA . PHE A 1 202 ? -0.334 -0.849 25.454 1.00 87.38 202 PHE A CA 1
ATOM 1485 C C . PHE A 1 202 ? 0.875 -0.310 26.245 1.00 87.38 202 PHE A C 1
ATOM 1487 O O . PHE A 1 202 ? 1.210 -0.818 27.309 1.00 87.38 202 PHE A O 1
ATOM 1494 N N . GLY A 1 203 ? 1.551 0.725 25.728 1.00 79.12 203 GLY A N 1
ATOM 1495 C CA . GLY A 1 203 ? 2.517 1.535 26.484 1.00 79.12 203 GLY A CA 1
ATOM 1496 C C . GLY A 1 203 ? 3.941 0.982 26.615 1.00 79.12 203 GLY A C 1
ATOM 1497 O O . GLY A 1 203 ? 4.810 1.688 27.120 1.00 79.12 203 GLY A O 1
ATOM 1498 N N . ALA A 1 204 ? 4.234 -0.219 26.111 1.00 82.75 204 ALA A N 1
ATOM 1499 C CA . ALA A 1 204 ? 5.566 -0.828 26.202 1.00 82.75 204 ALA A CA 1
ATOM 1500 C C . ALA A 1 204 ? 6.664 -0.066 25.427 1.00 82.75 204 ALA A C 1
ATOM 1502 O O . ALA A 1 204 ? 7.844 -0.221 25.732 1.00 82.75 204 ALA A O 1
ATOM 1503 N N . LEU A 1 205 ? 6.298 0.752 24.433 1.00 84.12 205 LEU A N 1
ATOM 1504 C CA . LEU A 1 205 ? 7.231 1.569 23.639 1.00 84.12 205 LEU A CA 1
ATOM 1505 C C . LEU A 1 205 ? 7.121 3.081 23.909 1.00 84.12 205 LEU A C 1
ATOM 1507 O O . LEU A 1 205 ? 7.672 3.876 23.149 1.00 84.12 205 LEU A O 1
ATOM 1511 N N . GLY A 1 206 ? 6.431 3.481 24.981 1.00 86.81 206 GLY A N 1
ATOM 1512 C CA . GLY A 1 206 ? 6.224 4.890 25.322 1.00 86.81 206 GLY A CA 1
ATOM 1513 C C . GLY A 1 206 ? 5.268 5.633 24.369 1.00 86.81 206 GLY A C 1
ATOM 1514 O O . GLY A 1 206 ? 4.644 5.019 23.495 1.00 86.81 206 GLY A O 1
ATOM 1515 N N . PRO A 1 207 ? 5.108 6.958 24.552 1.00 90.00 207 PRO A N 1
ATOM 1516 C CA . PRO A 1 207 ? 4.217 7.781 23.736 1.00 90.00 207 PRO A CA 1
ATOM 1517 C C . PRO A 1 207 ? 4.734 7.945 22.295 1.00 90.00 207 PRO A C 1
ATOM 1519 O O . PRO A 1 207 ? 5.921 7.727 22.030 1.00 90.00 207 PRO A O 1
ATOM 1522 N N . PRO A 1 208 ? 3.868 8.341 21.344 1.00 92.56 208 PRO A N 1
ATOM 1523 C CA . PRO A 1 208 ? 4.303 8.621 19.983 1.00 92.56 208 PRO A CA 1
ATOM 1524 C C . PRO A 1 208 ? 5.300 9.790 19.927 1.00 92.56 208 PRO A C 1
ATOM 1526 O O . PRO A 1 208 ? 5.225 10.720 20.735 1.00 92.56 208 PRO A O 1
ATOM 1529 N N . PRO A 1 209 ? 6.213 9.793 18.942 1.00 93.38 209 PRO A N 1
ATOM 1530 C CA . PRO A 1 209 ? 7.094 10.928 18.717 1.00 93.38 209 PRO A CA 1
ATOM 1531 C C . PRO A 1 209 ? 6.321 12.126 18.155 1.00 93.38 209 PRO A C 1
ATOM 1533 O O . PRO A 1 209 ? 5.286 11.981 17.498 1.00 93.38 209 PRO A O 1
ATOM 1536 N N . VAL A 1 210 ? 6.876 13.324 18.347 1.00 92.81 210 VAL A N 1
ATOM 1537 C CA . VAL A 1 210 ? 6.372 14.536 17.692 1.00 92.81 210 VAL A CA 1
ATOM 1538 C C . VAL A 1 210 ? 6.581 14.405 16.186 1.00 92.81 210 VAL A C 1
ATOM 1540 O O . VAL A 1 210 ? 7.708 14.278 15.708 1.00 92.81 210 VAL A O 1
ATOM 1543 N N . CYS A 1 211 ? 5.485 14.440 15.435 1.00 91.12 211 CYS A N 1
ATOM 1544 C CA . CYS A 1 211 ? 5.498 14.310 13.985 1.00 91.12 211 CYS A CA 1
ATOM 1545 C C . CYS A 1 211 ? 5.256 15.676 13.339 1.00 91.12 211 CYS A C 1
ATOM 1547 O O . CYS A 1 211 ? 4.277 16.352 13.650 1.00 91.12 211 CYS A O 1
ATOM 1549 N N . ALA A 1 212 ? 6.128 16.082 12.414 1.00 88.94 212 ALA A N 1
ATOM 1550 C CA . ALA A 1 212 ? 5.979 17.353 11.711 1.00 88.94 212 ALA A CA 1
ATOM 1551 C C . ALA A 1 212 ? 4.622 17.434 10.987 1.00 88.94 212 ALA A C 1
ATOM 1553 O O . ALA A 1 212 ? 4.212 16.481 10.321 1.00 88.94 212 ALA A O 1
ATOM 1554 N N . GLY A 1 213 ? 3.937 18.573 11.112 1.00 87.50 213 GLY A N 1
ATOM 1555 C CA . GLY A 1 213 ? 2.637 18.810 10.475 1.00 87.50 213 GLY A CA 1
ATOM 1556 C C . GLY A 1 213 ? 1.441 18.131 11.154 1.00 87.50 213 GLY A C 1
ATOM 1557 O O . GLY A 1 213 ? 0.353 18.146 10.582 1.00 87.50 213 GLY A O 1
ATOM 1558 N N . LEU A 1 214 ? 1.618 17.550 12.346 1.00 90.12 214 LEU A N 1
ATOM 1559 C CA . LEU A 1 214 ? 0.537 17.006 13.171 1.00 90.12 214 LEU A CA 1
ATOM 1560 C C . LEU A 1 214 ? 0.540 17.652 14.566 1.00 90.12 214 LEU A C 1
ATOM 1562 O O . LEU A 1 214 ? 1.599 18.074 15.039 1.00 90.12 214 LEU A O 1
ATOM 1566 N N . PRO A 1 215 ? -0.625 17.740 15.236 1.00 90.69 215 PRO A N 1
ATOM 1567 C CA . PRO A 1 215 ? -0.683 18.164 16.629 1.00 90.69 215 PRO A CA 1
ATOM 1568 C C . PRO A 1 215 ? 0.083 17.187 17.529 1.00 90.69 215 PRO A C 1
ATOM 1570 O O . PRO A 1 215 ? 0.232 16.003 17.214 1.00 90.69 215 PRO A O 1
ATOM 1573 N N . TYR A 1 216 ? 0.542 17.680 18.681 1.00 91.25 216 TYR A N 1
ATOM 1574 C CA . TYR A 1 216 ? 1.056 16.802 19.726 1.00 91.25 216 TYR A CA 1
ATOM 1575 C C . TYR A 1 216 ? -0.041 15.826 20.163 1.00 91.25 216 TYR A C 1
ATOM 1577 O O . TYR A 1 216 ? -1.164 16.234 20.455 1.00 91.25 216 TYR A O 1
ATOM 1585 N N . CYS A 1 217 ? 0.304 14.544 20.204 1.00 90.19 217 CYS A N 1
ATOM 1586 C CA . CYS A 1 217 ? -0.603 13.463 20.554 1.00 90.19 217 CYS A CA 1
ATOM 1587 C C . CYS A 1 217 ? -0.055 12.761 21.797 1.00 90.19 217 CYS A C 1
ATOM 1589 O O . CYS A 1 217 ? 1.095 12.325 21.797 1.00 90.19 217 CYS A O 1
ATOM 1591 N N . GLY A 1 218 ? -0.865 12.654 22.853 1.00 88.69 218 GLY A N 1
ATOM 1592 C CA . GLY A 1 218 ? -0.461 11.967 24.085 1.00 88.69 218 GLY A CA 1
ATOM 1593 C C . GLY A 1 218 ? -0.443 10.445 23.934 1.00 88.69 218 GLY A C 1
ATOM 1594 O O . GLY A 1 218 ? 0.319 9.762 24.616 1.00 88.69 218 GLY A O 1
ATOM 1595 N N . THR A 1 219 ? -1.249 9.910 23.012 1.00 92.75 219 THR A N 1
ATOM 1596 C CA . THR A 1 219 ? -1.358 8.472 22.761 1.00 92.75 219 THR A CA 1
ATOM 1597 C C . THR A 1 219 ? -1.142 8.131 21.291 1.00 92.75 219 THR A C 1
ATOM 1599 O O . THR A 1 219 ? -1.336 8.950 20.389 1.00 92.75 219 THR A O 1
ATOM 1602 N N . TRP A 1 220 ? -0.767 6.878 21.030 1.00 93.25 220 TRP A N 1
ATOM 1603 C CA . TRP A 1 220 ? -0.651 6.368 19.665 1.00 93.25 220 TRP A CA 1
ATOM 1604 C C . TRP A 1 220 ? -1.988 6.384 18.919 1.00 93.25 220 TRP A C 1
ATOM 1606 O O . TRP A 1 220 ? -1.984 6.646 17.723 1.00 93.25 220 TRP A O 1
ATOM 1616 N N . VAL A 1 221 ? -3.117 6.152 19.600 1.00 93.38 221 VAL A N 1
ATOM 1617 C CA . VAL A 1 221 ? -4.458 6.212 18.988 1.00 93.38 221 VAL A CA 1
ATOM 1618 C C . VAL A 1 221 ? -4.771 7.630 18.509 1.00 93.38 221 VAL A C 1
ATOM 1620 O O . VAL A 1 221 ? -5.197 7.799 17.367 1.00 93.38 221 VAL A O 1
ATOM 1623 N N . ASP A 1 222 ? -4.469 8.646 19.322 1.00 92.25 222 ASP A N 1
ATOM 1624 C CA . ASP A 1 222 ? -4.657 10.049 18.932 1.00 92.25 222 ASP A CA 1
ATOM 1625 C C . ASP A 1 222 ? -3.808 10.405 17.708 1.00 92.25 222 ASP A C 1
ATOM 1627 O O . ASP A 1 222 ? -4.297 11.062 16.790 1.00 92.25 222 ASP A O 1
ATOM 1631 N N . LEU A 1 223 ? -2.563 9.908 17.640 1.00 94.75 223 LEU A N 1
ATOM 1632 C CA . LEU A 1 223 ? -1.712 10.090 16.462 1.00 94.75 223 LEU A CA 1
ATOM 1633 C C . LEU A 1 223 ? -2.345 9.470 15.208 1.00 94.75 223 LEU A C 1
ATOM 1635 O O . LEU A 1 223 ? -2.306 10.086 14.142 1.00 94.75 223 LEU A O 1
ATOM 1639 N N . LEU A 1 224 ? -2.925 8.269 15.314 1.00 95.25 224 LEU A N 1
ATOM 1640 C CA . LEU A 1 224 ? -3.580 7.616 14.177 1.00 95.25 224 LEU A CA 1
ATOM 1641 C C . LEU A 1 224 ? -4.771 8.428 13.670 1.00 95.25 224 LEU A C 1
ATOM 1643 O O . LEU A 1 224 ? -4.919 8.608 12.459 1.00 95.25 224 LEU A O 1
ATOM 1647 N N . TRP A 1 225 ? -5.598 8.944 14.579 1.00 94.38 225 TRP A N 1
ATOM 1648 C CA . TRP A 1 225 ? -6.728 9.797 14.220 1.00 94.38 225 TRP A CA 1
ATOM 1649 C C . TRP A 1 225 ? -6.289 11.143 13.657 1.00 94.38 225 TRP A C 1
ATOM 1651 O O . TRP A 1 225 ? -6.843 11.573 12.649 1.00 94.38 225 TRP A O 1
ATOM 1661 N N . ALA A 1 226 ? -5.265 11.775 14.230 1.00 93.69 226 ALA A N 1
ATOM 1662 C CA . ALA A 1 226 ? -4.705 13.017 13.707 1.00 93.69 226 ALA A CA 1
ATOM 1663 C C . ALA A 1 226 ? -4.143 12.829 12.287 1.00 93.69 226 ALA A C 1
ATOM 1665 O O . ALA A 1 226 ? -4.383 13.658 11.411 1.00 93.69 226 ALA A O 1
ATOM 1666 N N . ALA A 1 227 ? -3.447 11.717 12.036 1.00 92.88 227 ALA A N 1
ATOM 1667 C CA . ALA A 1 227 ? -2.915 11.389 10.717 1.00 92.88 227 ALA A CA 1
ATOM 1668 C C . ALA A 1 227 ? -4.023 11.070 9.694 1.00 92.88 227 ALA A C 1
ATOM 1670 O O . ALA A 1 227 ? -3.932 11.495 8.545 1.00 92.88 227 ALA A O 1
ATOM 1671 N N . ALA A 1 228 ? -5.075 10.349 10.094 1.00 91.94 228 ALA A N 1
ATOM 1672 C CA . ALA A 1 228 ? -6.201 10.007 9.219 1.00 91.94 228 ALA A CA 1
ATOM 1673 C C . ALA A 1 228 ? -7.192 11.168 9.008 1.00 91.94 228 ALA A C 1
ATOM 1675 O O . ALA A 1 228 ? -7.909 11.200 8.007 1.00 91.94 228 ALA A O 1
ATOM 1676 N N . GLY A 1 229 ? -7.239 12.116 9.947 1.00 87.12 229 GLY A N 1
ATOM 1677 C CA . GLY A 1 229 ? -8.113 13.289 9.929 1.00 87.12 229 GLY A CA 1
ATOM 1678 C C . GLY A 1 229 ? -7.709 14.362 8.918 1.00 87.12 229 GLY A C 1
ATOM 1679 O O . GLY A 1 229 ? -8.462 15.311 8.712 1.00 87.12 229 GLY A O 1
ATOM 1680 N N . GLN A 1 230 ? -6.557 14.215 8.258 1.00 78.62 230 GLN A N 1
ATOM 1681 C CA . GLN A 1 230 ? -6.188 15.035 7.109 1.00 78.62 230 GLN A CA 1
ATOM 1682 C C . GLN A 1 230 ? -7.106 14.686 5.928 1.00 78.62 230 GLN A C 1
ATOM 1684 O O . GLN A 1 230 ? -6.813 13.788 5.140 1.00 78.62 230 GLN A O 1
ATOM 1689 N N . ASP A 1 231 ? -8.254 15.360 5.837 1.00 76.75 231 ASP A N 1
ATOM 1690 C CA . ASP A 1 231 ? -9.198 15.178 4.737 1.00 76.75 231 ASP A CA 1
ATOM 1691 C C . ASP A 1 231 ? -8.614 15.777 3.446 1.00 76.75 231 ASP A C 1
ATOM 1693 O O . ASP A 1 231 ? -8.396 16.990 3.377 1.00 76.75 231 ASP A O 1
ATOM 1697 N N . PRO A 1 232 ? -8.380 14.974 2.392 1.00 78.94 232 PRO A N 1
ATOM 1698 C CA . PRO A 1 232 ? -7.967 15.502 1.097 1.00 78.94 232 PRO A CA 1
ATOM 1699 C C . PRO A 1 232 ? -9.091 16.248 0.345 1.00 78.94 232 PRO A C 1
ATOM 1701 O O . PRO A 1 232 ? -8.917 16.577 -0.828 1.00 78.94 232 PRO A O 1
ATOM 1704 N N . GLY A 1 233 ? -10.247 16.497 0.972 1.00 80.81 233 GLY A N 1
ATOM 1705 C CA . GLY A 1 233 ? -11.413 17.162 0.383 1.00 80.81 233 GLY A CA 1
ATOM 1706 C C . GLY A 1 233 ? -12.228 16.203 -0.480 1.00 80.81 233 GLY A C 1
ATOM 1707 O O . GLY A 1 233 ? -11.957 15.012 -0.497 1.00 80.81 233 GLY A O 1
ATOM 1708 N N . ALA A 1 234 ? -13.226 16.659 -1.237 1.00 78.69 234 ALA A N 1
ATOM 1709 C CA . ALA A 1 234 ? -13.932 15.791 -2.193 1.00 78.69 234 ALA A CA 1
ATOM 1710 C C . ALA A 1 234 ? -13.020 15.399 -3.382 1.00 78.69 234 ALA A C 1
ATOM 1712 O O . ALA A 1 234 ? -12.127 16.172 -3.728 1.00 78.69 234 ALA A O 1
ATOM 1713 N N . PRO A 1 235 ? -13.204 14.220 -4.014 1.00 78.00 235 PRO A N 1
ATOM 1714 C CA . PRO A 1 235 ? -12.423 13.853 -5.193 1.00 78.00 235 PRO A CA 1
ATOM 1715 C C . PRO A 1 235 ? -12.633 14.878 -6.310 1.00 78.00 235 PRO A C 1
ATOM 1717 O O . PRO A 1 235 ? -13.764 15.253 -6.629 1.00 78.00 235 PRO A O 1
ATOM 1720 N N . ALA A 1 236 ? -11.534 15.334 -6.901 1.00 68.88 236 ALA A N 1
ATOM 1721 C CA . ALA A 1 236 ? -11.560 16.326 -7.962 1.00 68.88 236 ALA A CA 1
ATOM 1722 C C . ALA A 1 236 ? -11.650 15.621 -9.324 1.00 68.88 236 ALA A C 1
ATOM 1724 O O . ALA A 1 236 ? -10.683 15.032 -9.816 1.00 68.8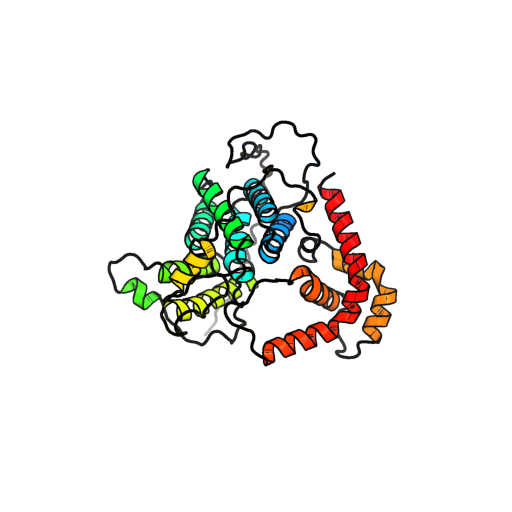8 236 ALA A O 1
ATOM 1725 N N . GLY A 1 237 ? -12.818 15.707 -9.962 1.00 69.31 237 GLY A N 1
ATOM 1726 C CA . GLY A 1 237 ? -13.027 15.269 -11.343 1.00 69.31 237 GLY A CA 1
ATOM 1727 C C . GLY A 1 237 ? -13.700 13.903 -11.499 1.00 69.31 237 GLY A C 1
ATOM 1728 O O . GLY A 1 237 ? -14.400 13.420 -10.616 1.00 69.31 237 GLY A O 1
ATOM 1729 N N . SER A 1 238 ? -13.538 13.311 -12.687 1.00 77.75 238 SER A N 1
ATOM 1730 C CA . SER A 1 238 ? -14.238 12.081 -13.080 1.00 77.75 238 SER A CA 1
ATOM 1731 C C . SER A 1 238 ? -13.806 10.867 -12.251 1.00 77.75 238 SER A C 1
ATOM 1733 O O . SER A 1 238 ? -12.630 10.715 -11.916 1.00 77.75 238 SER A O 1
ATOM 1735 N N . ALA A 1 239 ? -14.759 9.969 -11.996 1.00 83.62 239 ALA A N 1
ATOM 1736 C CA . ALA A 1 239 ? -14.537 8.650 -11.404 1.00 83.62 239 ALA A CA 1
ATOM 1737 C C . ALA A 1 239 ? -13.869 7.650 -12.375 1.00 83.62 239 ALA A C 1
ATOM 1739 O O . ALA A 1 239 ? -13.467 6.559 -11.968 1.00 83.62 239 ALA A O 1
ATOM 1740 N N . GLU A 1 240 ? -13.762 8.003 -13.656 1.00 89.56 240 GLU A N 1
ATOM 1741 C CA . GLU A 1 240 ? -13.217 7.149 -14.707 1.00 89.56 240 GLU A CA 1
ATOM 1742 C C . GLU A 1 240 ? -11.691 7.035 -14.636 1.00 89.56 240 GLU A C 1
ATOM 1744 O O . GLU A 1 240 ? -10.986 8.042 -14.552 1.00 89.56 240 GLU A O 1
ATOM 1749 N N . LEU A 1 241 ? -11.188 5.800 -14.718 1.00 91.75 241 LEU A N 1
ATOM 1750 C CA . LEU A 1 241 ? -9.761 5.489 -14.716 1.00 91.75 241 LEU A CA 1
ATOM 1751 C C . LEU A 1 241 ? -9.084 5.943 -16.018 1.00 91.75 241 LEU A C 1
ATOM 1753 O O . LEU A 1 241 ? -9.505 5.571 -17.109 1.00 91.75 241 LEU A O 1
ATOM 1757 N N . ARG A 1 242 ? -7.977 6.673 -15.896 1.00 92.75 242 ARG A N 1
ATOM 1758 C CA . ARG A 1 242 ? -7.216 7.273 -16.999 1.00 92.75 242 ARG A CA 1
ATOM 1759 C C . ARG A 1 242 ? -5.836 6.625 -17.145 1.00 92.75 242 ARG A C 1
ATOM 1761 O O . ARG A 1 242 ? -5.291 6.132 -16.155 1.00 92.75 242 ARG A O 1
ATOM 1768 N N . PRO A 1 243 ? -5.192 6.723 -18.323 1.00 92.06 243 PRO A N 1
ATOM 1769 C CA . PRO A 1 243 ? -3.833 6.214 -18.520 1.00 92.06 243 PRO A CA 1
ATOM 1770 C C . PRO A 1 243 ? -2.819 6.730 -17.486 1.00 92.06 243 PRO A C 1
ATOM 1772 O O . PRO A 1 243 ? -2.005 5.963 -16.981 1.00 92.06 243 PRO A O 1
ATOM 1775 N N . GLY A 1 244 ? -2.906 8.014 -17.117 1.00 94.06 244 GLY A N 1
ATOM 1776 C CA . GLY A 1 244 ? -2.019 8.638 -16.127 1.00 94.06 244 GLY A CA 1
ATOM 1777 C C . GLY A 1 244 ? -2.268 8.220 -14.673 1.00 94.06 244 GLY A C 1
ATOM 1778 O O . GLY A 1 244 ? -1.455 8.541 -13.804 1.00 94.06 244 GLY A O 1
ATOM 1779 N N . ASP A 1 245 ? -3.360 7.503 -14.391 1.00 95.94 245 ASP A N 1
ATOM 1780 C CA . ASP A 1 245 ? -3.648 7.010 -13.043 1.00 95.94 245 ASP A CA 1
ATOM 1781 C C . ASP A 1 245 ? -2.807 5.790 -12.684 1.00 95.94 245 ASP A C 1
ATOM 1783 O O . ASP A 1 245 ? -2.587 5.529 -11.504 1.00 95.94 245 ASP A O 1
ATOM 1787 N N . ILE A 1 246 ? -2.311 5.046 -13.674 1.00 96.94 246 ILE A N 1
ATOM 1788 C CA . ILE A 1 246 ? -1.451 3.891 -13.436 1.00 96.94 246 ILE A CA 1
ATOM 1789 C C . ILE A 1 246 ? 0.006 4.338 -13.589 1.00 96.94 246 ILE A C 1
ATOM 1791 O O . ILE A 1 246 ? 0.451 4.587 -14.710 1.00 96.94 246 ILE A O 1
ATOM 1795 N N . PRO A 1 247 ? 0.786 4.445 -12.496 1.00 96.94 247 PRO A N 1
ATOM 1796 C CA . PRO A 1 247 ? 2.193 4.796 -12.614 1.00 96.94 247 PRO A CA 1
ATOM 1797 C C . PRO A 1 247 ? 2.940 3.692 -13.369 1.00 96.94 247 PRO A C 1
ATOM 1799 O O . PRO A 1 247 ? 2.639 2.512 -13.206 1.00 96.94 247 PRO A O 1
ATOM 1802 N N . THR A 1 248 ? 3.972 4.039 -14.136 1.00 96.81 248 THR A N 1
ATOM 1803 C CA . THR A 1 248 ? 4.814 3.039 -14.820 1.00 96.81 248 THR A CA 1
ATOM 1804 C C . THR A 1 248 ? 5.508 2.099 -13.839 1.00 96.81 248 THR A C 1
ATOM 1806 O O . THR A 1 248 ? 5.783 0.953 -14.179 1.00 96.81 248 THR A O 1
ATOM 1809 N N . SER A 1 249 ? 5.738 2.535 -12.594 1.00 96.12 249 SER A N 1
ATOM 1810 C CA . SER A 1 249 ? 6.191 1.660 -11.512 1.00 96.12 249 SER A CA 1
ATOM 1811 C C . SER A 1 249 ? 5.212 0.534 -11.210 1.00 96.12 249 SER A C 1
ATOM 1813 O O . SER A 1 249 ? 5.656 -0.495 -10.719 1.00 96.12 249 SER A O 1
ATOM 1815 N N . ALA A 1 250 ? 3.916 0.667 -11.520 1.00 96.50 250 ALA A N 1
ATOM 1816 C CA . ALA A 1 250 ? 2.920 -0.393 -11.350 1.00 96.50 250 ALA A CA 1
ATOM 1817 C C . ALA A 1 250 ? 3.168 -1.603 -12.249 1.00 96.50 250 ALA A C 1
ATOM 1819 O O . ALA A 1 250 ? 2.771 -2.709 -11.882 1.00 96.50 250 ALA A O 1
ATOM 1820 N N . VAL A 1 251 ? 3.853 -1.406 -13.373 1.00 96.19 251 VAL A N 1
ATOM 1821 C CA . VAL A 1 251 ? 4.281 -2.474 -14.269 1.00 96.19 251 VAL A CA 1
ATOM 1822 C C . VAL A 1 251 ? 5.629 -2.997 -13.779 1.00 96.19 251 VAL A C 1
ATOM 1824 O O . VAL A 1 251 ? 6.679 -2.445 -14.096 1.00 96.19 251 VAL A O 1
ATOM 1827 N N . ASP A 1 252 ? 5.585 -4.031 -12.945 1.00 92.31 252 ASP A N 1
ATOM 1828 C CA . ASP A 1 252 ? 6.763 -4.695 -12.391 1.00 92.31 252 ASP A CA 1
ATOM 1829 C C . ASP A 1 252 ? 6.758 -6.201 -12.697 1.00 92.31 252 ASP A C 1
ATOM 1831 O O . ASP A 1 252 ? 5.900 -6.713 -13.426 1.00 92.31 252 ASP A O 1
ATOM 1835 N N . PHE A 1 253 ? 7.729 -6.914 -12.127 1.00 91.69 253 PHE A N 1
ATOM 1836 C CA . PHE A 1 253 ? 7.914 -8.349 -12.334 1.00 91.69 253 PHE A CA 1
ATOM 1837 C C . PHE A 1 253 ? 6.822 -9.226 -11.697 1.00 91.69 253 PHE A C 1
ATOM 1839 O O . PHE A 1 253 ? 6.784 -10.419 -11.972 1.00 91.69 253 PHE A O 1
ATOM 1846 N N . HIS A 1 254 ? 5.928 -8.677 -10.864 1.00 89.50 254 HIS A N 1
ATOM 1847 C CA . HIS A 1 254 ? 4.790 -9.429 -10.321 1.00 89.50 254 HIS A CA 1
ATOM 1848 C C . HIS A 1 254 ? 3.579 -9.419 -11.258 1.00 89.50 254 HIS A C 1
ATOM 1850 O O . HIS A 1 254 ? 2.671 -10.234 -11.100 1.00 89.50 254 HIS A O 1
ATOM 1856 N N . VAL A 1 255 ? 3.527 -8.475 -12.202 1.00 92.44 255 VAL A N 1
ATOM 1857 C CA . VAL A 1 255 ? 2.376 -8.284 -13.101 1.00 92.44 255 VAL A CA 1
ATOM 1858 C C . VAL A 1 255 ? 2.737 -8.419 -14.579 1.00 92.44 255 VAL A C 1
ATOM 1860 O O . VAL A 1 255 ? 1.866 -8.274 -15.445 1.00 92.44 255 VAL A O 1
ATOM 1863 N N . SER A 1 256 ? 4.016 -8.641 -14.889 1.00 93.69 256 SER A N 1
ATOM 1864 C CA . SER A 1 256 ? 4.508 -8.660 -16.260 1.00 93.69 256 SER A CA 1
ATOM 1865 C C . SER A 1 256 ? 5.883 -9.310 -16.423 1.00 93.69 256 SER A C 1
ATOM 1867 O O . SER A 1 256 ? 6.687 -9.328 -15.493 1.00 93.69 256 SER A O 1
ATOM 1869 N N . ASP A 1 257 ? 6.189 -9.718 -17.654 1.00 93.75 257 ASP A N 1
ATOM 1870 C CA . ASP A 1 257 ? 7.492 -10.250 -18.076 1.00 93.75 257 ASP A CA 1
ATOM 1871 C C . ASP A 1 257 ? 8.519 -9.146 -18.403 1.00 93.75 257 ASP A C 1
ATOM 1873 O O . ASP A 1 257 ? 9.333 -9.267 -19.319 1.00 93.75 257 ASP A O 1
ATOM 1877 N N . ILE A 1 258 ? 8.481 -8.029 -17.669 1.00 94.25 258 ILE A N 1
ATOM 1878 C CA . ILE A 1 258 ? 9.348 -6.871 -17.927 1.00 94.25 258 ILE A CA 1
ATOM 1879 C C . ILE A 1 258 ? 10.836 -7.200 -17.756 1.00 94.25 258 ILE A C 1
ATOM 1881 O O . ILE A 1 258 ? 11.660 -6.702 -18.511 1.00 94.25 258 ILE A O 1
ATOM 1885 N N . VAL A 1 259 ? 11.191 -8.065 -16.802 1.00 92.94 259 VAL A N 1
ATOM 1886 C CA . VAL A 1 259 ? 12.588 -8.429 -16.502 1.00 92.94 259 VAL A CA 1
ATOM 1887 C C . VAL A 1 259 ? 13.269 -9.128 -17.681 1.00 92.94 259 VAL A C 1
ATOM 1889 O O . VAL A 1 259 ? 14.267 -8.585 -18.156 1.00 92.94 259 VAL A O 1
ATOM 1892 N N . PRO A 1 260 ? 12.756 -10.258 -18.210 1.00 91.38 260 PRO A N 1
ATOM 1893 C CA . PRO A 1 260 ? 13.386 -10.907 -19.357 1.00 91.38 260 PRO A CA 1
ATOM 1894 C C . PRO A 1 260 ? 13.390 -10.007 -20.603 1.00 91.38 260 PRO A C 1
ATOM 1896 O O . PRO A 1 260 ? 14.382 -9.976 -21.327 1.00 91.38 260 PRO A O 1
ATOM 1899 N N . ALA A 1 261 ? 12.341 -9.206 -20.829 1.00 91.69 261 ALA A N 1
ATOM 1900 C CA . ALA A 1 261 ? 12.287 -8.287 -21.969 1.00 91.69 261 ALA A CA 1
ATOM 1901 C C . ALA A 1 261 ? 13.318 -7.143 -21.877 1.00 91.69 261 ALA A C 1
ATOM 1903 O O . ALA A 1 261 ? 13.969 -6.797 -22.867 1.00 91.69 261 ALA A O 1
ATOM 1904 N N . VAL A 1 262 ? 13.494 -6.564 -20.686 1.00 90.62 262 VAL A N 1
ATOM 1905 C CA . VAL A 1 262 ? 14.502 -5.527 -20.439 1.00 90.62 262 VAL A CA 1
ATOM 1906 C C . VAL A 1 262 ? 15.899 -6.127 -20.519 1.00 90.62 262 VAL A C 1
ATOM 1908 O O . VAL A 1 262 ? 16.755 -5.538 -21.166 1.00 90.62 262 VAL A O 1
ATOM 1911 N N . LEU A 1 263 ? 16.141 -7.313 -19.955 1.00 87.56 263 LEU A N 1
ATOM 1912 C CA . LEU A 1 263 ? 17.439 -7.980 -20.084 1.00 87.56 263 LEU A CA 1
ATOM 1913 C C . LEU A 1 263 ? 17.793 -8.270 -21.539 1.00 87.56 263 LEU A C 1
ATOM 1915 O O . LEU A 1 263 ? 18.907 -7.954 -21.937 1.00 87.56 263 LEU A O 1
ATOM 1919 N N . ALA A 1 264 ? 16.855 -8.768 -22.347 1.00 86.81 264 ALA A N 1
ATOM 1920 C CA . ALA A 1 264 ? 17.068 -8.977 -23.781 1.00 86.81 264 ALA A CA 1
ATOM 1921 C C . ALA A 1 264 ? 17.522 -7.698 -24.511 1.00 86.81 264 ALA A C 1
ATOM 1923 O O . ALA A 1 264 ? 18.319 -7.770 -25.441 1.00 86.81 264 ALA A O 1
ATOM 1924 N N . THR A 1 265 ? 17.058 -6.530 -24.059 1.00 81.75 265 THR A N 1
ATOM 1925 C CA . THR A 1 265 ? 17.405 -5.225 -24.645 1.00 81.75 265 THR A CA 1
ATOM 1926 C C . THR A 1 265 ? 18.704 -4.649 -24.063 1.00 81.75 265 THR A C 1
ATOM 1928 O O . THR A 1 265 ? 19.491 -4.026 -24.770 1.00 81.75 265 THR A O 1
ATOM 1931 N N . CYS A 1 266 ? 18.947 -4.867 -22.769 1.00 73.19 266 CYS A N 1
ATOM 1932 C CA . CYS A 1 266 ? 20.047 -4.268 -22.016 1.00 73.19 266 CYS A CA 1
ATOM 1933 C C . CYS A 1 266 ? 21.294 -5.149 -21.937 1.00 73.19 266 CYS A C 1
ATOM 1935 O O . CYS A 1 266 ? 22.328 -4.651 -21.505 1.00 73.19 266 CYS A O 1
ATOM 1937 N N . LEU A 1 267 ? 21.221 -6.433 -22.303 1.00 64.69 267 LEU A N 1
ATOM 1938 C CA . LEU A 1 267 ? 22.275 -7.440 -22.122 1.00 64.69 267 LEU A CA 1
ATOM 1939 C C . LEU A 1 267 ? 23.683 -6.962 -22.527 1.00 64.69 267 LEU A C 1
ATOM 1941 O O . LEU A 1 267 ? 24.595 -7.186 -21.739 1.00 64.69 267 LEU A O 1
ATOM 1945 N N . PRO A 1 268 ? 23.898 -6.233 -23.640 1.00 67.00 268 PRO A N 1
ATOM 1946 C CA . PRO A 1 268 ? 25.232 -5.736 -23.992 1.00 67.00 268 PRO A CA 1
ATOM 1947 C C . PRO A 1 268 ? 25.794 -4.692 -23.004 1.00 67.00 268 PRO A C 1
ATOM 1949 O O . PRO A 1 268 ? 26.959 -4.762 -22.619 1.00 67.00 268 PRO A O 1
ATOM 1952 N N . ALA A 1 269 ? 24.967 -3.752 -22.534 1.00 61.75 269 ALA A N 1
ATOM 1953 C CA . ALA A 1 269 ? 25.366 -2.701 -21.589 1.00 61.75 269 ALA A CA 1
ATOM 1954 C C . ALA A 1 269 ? 25.337 -3.180 -20.123 1.00 61.75 269 ALA A C 1
ATOM 1956 O O . ALA A 1 269 ? 26.170 -2.791 -19.303 1.00 61.75 269 ALA A O 1
ATOM 1957 N N . ALA A 1 270 ? 24.396 -4.066 -1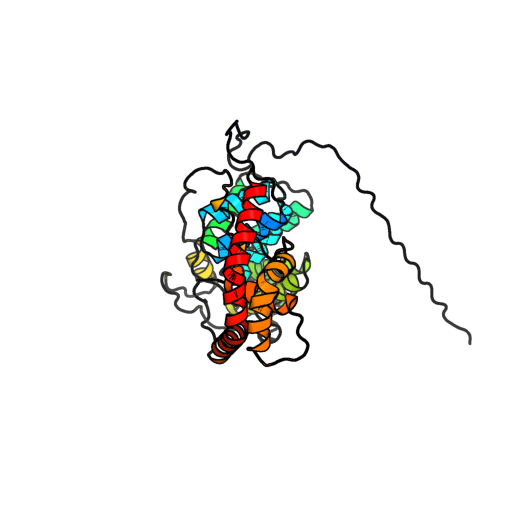9.796 1.00 54.44 270 ALA A N 1
ATOM 1958 C CA . ALA A 1 270 ? 24.232 -4.687 -18.491 1.00 54.44 270 ALA A CA 1
ATOM 1959 C C . ALA A 1 270 ? 25.292 -5.762 -18.230 1.00 54.44 270 ALA A C 1
ATOM 1961 O O . ALA A 1 270 ? 25.728 -5.874 -17.092 1.00 54.44 270 ALA A O 1
ATOM 1962 N N . ALA A 1 271 ? 25.760 -6.502 -19.244 1.00 58.62 271 ALA A N 1
ATOM 1963 C CA . ALA A 1 271 ? 26.893 -7.421 -19.109 1.00 58.62 271 ALA A CA 1
ATOM 1964 C C . ALA A 1 271 ? 28.195 -6.664 -18.811 1.00 58.62 271 ALA A C 1
ATOM 1966 O O . ALA A 1 271 ? 28.937 -7.072 -17.923 1.00 58.62 271 ALA A O 1
ATOM 1967 N N . ALA A 1 272 ? 28.431 -5.518 -19.460 1.00 59.16 272 ALA A N 1
ATOM 1968 C CA . ALA A 1 272 ? 29.569 -4.650 -19.150 1.00 59.16 272 ALA A CA 1
ATOM 1969 C C . ALA A 1 272 ? 29.476 -4.050 -17.730 1.00 59.16 272 ALA A C 1
ATOM 1971 O O . ALA A 1 272 ? 30.449 -4.076 -16.978 1.00 59.16 272 ALA A O 1
ATOM 1972 N N . ALA A 1 273 ? 28.293 -3.580 -17.314 1.00 56.56 273 ALA A N 1
ATOM 1973 C CA . ALA A 1 273 ? 28.069 -3.055 -15.963 1.00 56.56 273 ALA A CA 1
ATOM 1974 C C . ALA A 1 273 ? 28.110 -4.144 -14.868 1.00 56.56 273 ALA A C 1
ATOM 1976 O O . ALA A 1 273 ? 28.595 -3.897 -13.764 1.00 56.56 273 ALA A O 1
ATOM 1977 N N . ALA A 1 274 ? 27.625 -5.354 -15.162 1.00 53.66 274 ALA A N 1
ATOM 1978 C CA . ALA A 1 274 ? 27.655 -6.505 -14.260 1.00 53.66 274 ALA A CA 1
ATOM 1979 C C . ALA A 1 274 ? 29.057 -7.116 -14.136 1.00 53.66 274 ALA A C 1
ATOM 1981 O O . ALA A 1 274 ? 29.387 -7.595 -13.053 1.00 53.66 274 ALA A O 1
ATOM 1982 N N . ALA A 1 275 ? 29.873 -7.061 -15.196 1.00 55.50 275 ALA A N 1
ATOM 1983 C CA . ALA A 1 275 ? 31.289 -7.424 -15.164 1.00 55.50 275 ALA A CA 1
ATOM 1984 C C . ALA A 1 275 ? 32.133 -6.402 -14.379 1.00 55.50 275 ALA A C 1
ATOM 1986 O O . ALA A 1 275 ? 33.065 -6.791 -13.683 1.00 55.50 275 ALA A O 1
ATOM 1987 N N . ALA A 1 276 ? 31.781 -5.110 -14.439 1.00 52.97 276 ALA A N 1
ATOM 1988 C CA . ALA A 1 276 ? 32.457 -4.048 -13.687 1.00 52.97 276 ALA A CA 1
ATOM 1989 C C . ALA A 1 276 ? 32.095 -4.033 -12.187 1.00 52.97 276 ALA A C 1
ATOM 1991 O O . ALA A 1 276 ? 32.926 -3.688 -11.349 1.00 52.97 276 ALA A O 1
ATOM 1992 N N . ALA A 1 277 ? 30.871 -4.430 -11.824 1.00 54.81 277 ALA A N 1
ATOM 1993 C CA . ALA A 1 277 ? 30.435 -4.577 -10.435 1.00 54.81 277 ALA A CA 1
ATOM 1994 C C . ALA A 1 277 ? 30.839 -5.954 -9.875 1.00 54.81 277 ALA A C 1
ATOM 1996 O O . ALA A 1 277 ? 29.995 -6.814 -9.606 1.00 54.81 277 ALA A O 1
ATOM 1997 N N . ALA A 1 278 ? 32.144 -6.173 -9.735 1.00 51.41 278 ALA A N 1
ATOM 1998 C CA . ALA A 1 278 ? 32.707 -7.348 -9.086 1.00 51.41 278 ALA A CA 1
ATOM 1999 C C . ALA A 1 278 ? 32.292 -7.407 -7.598 1.00 51.41 278 ALA A C 1
ATOM 2001 O O . ALA A 1 278 ? 32.800 -6.624 -6.803 1.00 51.41 278 ALA A O 1
ATOM 2002 N N . ALA A 1 279 ? 31.359 -8.308 -7.239 1.00 51.38 279 ALA A N 1
ATOM 2003 C CA . ALA A 1 279 ? 31.368 -9.155 -6.025 1.00 51.38 279 ALA A CA 1
ATOM 2004 C C . ALA A 1 279 ? 29.985 -9.778 -5.719 1.00 51.38 279 ALA A C 1
ATOM 2006 O O . ALA A 1 279 ? 29.120 -9.152 -5.111 1.00 51.38 279 ALA A O 1
ATOM 2007 N N . ALA A 1 280 ? 29.816 -11.032 -6.152 1.00 50.19 280 ALA A N 1
ATOM 2008 C CA . ALA A 1 280 ? 29.163 -12.173 -5.487 1.00 50.19 280 ALA A CA 1
ATOM 2009 C C . ALA A 1 280 ? 28.969 -13.247 -6.579 1.00 50.19 280 ALA A C 1
ATOM 2011 O O . ALA A 1 280 ? 27.968 -13.202 -7.305 1.00 50.19 280 ALA A O 1
ATOM 2012 N N . PRO A 1 281 ? 29.941 -14.154 -6.789 1.00 47.97 281 PRO A N 1
ATOM 2013 C CA . PRO A 1 281 ? 29.808 -15.200 -7.799 1.00 47.97 281 PRO A CA 1
ATOM 2014 C C . PRO A 1 281 ? 28.516 -16.000 -7.563 1.00 47.97 281 PRO A C 1
ATOM 2016 O O . PRO A 1 281 ? 28.280 -16.485 -6.461 1.00 47.97 281 PRO A O 1
ATOM 2019 N N . GLY A 1 282 ? 27.665 -16.101 -8.592 1.00 58.66 282 GLY A N 1
ATOM 2020 C CA . GLY A 1 282 ? 26.481 -16.971 -8.589 1.00 58.66 282 GLY A CA 1
ATOM 2021 C C . GLY A 1 282 ? 25.104 -16.312 -8.428 1.00 58.66 282 GLY A C 1
ATOM 2022 O O . GLY A 1 282 ? 24.122 -17.041 -8.328 1.00 58.66 282 GLY A O 1
ATOM 2023 N N . THR A 1 283 ? 24.972 -14.978 -8.424 1.00 67.75 283 THR A N 1
ATOM 2024 C CA . THR A 1 283 ? 23.631 -14.352 -8.462 1.00 67.75 283 THR A CA 1
ATOM 2025 C C . THR A 1 283 ? 23.120 -14.172 -9.891 1.00 67.75 283 THR A C 1
ATOM 2027 O O . THR A 1 283 ? 23.717 -13.454 -10.691 1.00 67.75 283 THR A O 1
ATOM 2030 N N . ASP A 1 284 ? 21.986 -14.814 -10.178 1.00 85.00 284 ASP A N 1
ATOM 2031 C CA . ASP A 1 284 ? 21.228 -14.721 -11.429 1.00 85.00 284 ASP A CA 1
ATOM 2032 C C . ASP A 1 284 ? 20.979 -13.248 -11.849 1.00 85.00 284 ASP A C 1
ATOM 2034 O O . ASP A 1 284 ? 20.473 -12.456 -11.039 1.00 85.00 284 ASP A O 1
ATOM 2038 N N . PRO A 1 285 ? 21.331 -12.845 -13.090 1.00 83.75 285 PRO A N 1
ATOM 2039 C CA . PRO A 1 285 ? 21.064 -11.506 -13.614 1.00 83.75 285 PRO A CA 1
ATOM 2040 C C . PRO A 1 285 ? 19.599 -11.069 -13.502 1.00 83.75 285 PRO A C 1
ATOM 2042 O O . PRO A 1 285 ? 19.346 -9.887 -13.246 1.00 83.75 285 PRO A O 1
ATOM 2045 N N . GLU A 1 286 ? 18.638 -11.990 -13.647 1.00 88.50 286 GLU A N 1
ATOM 2046 C CA . GLU A 1 286 ? 17.221 -11.652 -13.481 1.00 88.50 286 GLU A CA 1
ATOM 2047 C C . GLU A 1 286 ? 16.916 -11.223 -12.052 1.00 88.50 286 GLU A C 1
ATOM 2049 O O . GLU A 1 286 ? 16.283 -10.190 -11.839 1.00 88.50 286 GLU A O 1
ATOM 2054 N N . GLU A 1 287 ? 17.401 -11.971 -11.064 1.00 89.56 287 GLU A N 1
ATOM 2055 C CA . GLU A 1 287 ? 17.207 -11.650 -9.653 1.00 89.56 287 GLU A CA 1
ATOM 2056 C C . GLU A 1 287 ? 17.864 -10.317 -9.269 1.00 89.56 287 GLU A C 1
ATOM 2058 O O . GLU A 1 287 ? 17.272 -9.505 -8.550 1.00 89.56 287 GLU A O 1
ATOM 2063 N N . ARG A 1 288 ? 19.054 -10.025 -9.806 1.00 87.94 288 ARG A N 1
ATOM 2064 C CA . ARG A 1 288 ? 19.702 -8.717 -9.610 1.00 87.94 288 ARG A CA 1
ATOM 2065 C C . ARG A 1 288 ? 18.870 -7.582 -10.203 1.00 87.94 288 ARG A C 1
ATOM 2067 O O . ARG A 1 288 ? 18.717 -6.547 -9.551 1.00 87.94 288 ARG A O 1
ATOM 2074 N N . LEU A 1 289 ? 18.306 -7.764 -11.399 1.00 90.25 289 LEU A N 1
ATOM 2075 C CA . LEU A 1 289 ? 17.443 -6.754 -12.012 1.00 90.25 289 LEU A CA 1
ATOM 2076 C C . LEU A 1 289 ? 16.111 -6.607 -11.263 1.00 90.25 289 LEU A C 1
ATOM 2078 O O . LEU A 1 289 ? 15.667 -5.477 -11.060 1.00 90.25 289 LEU A O 1
ATOM 2082 N N . ARG A 1 290 ? 15.499 -7.703 -10.788 1.00 92.88 290 ARG A N 1
ATOM 2083 C CA . ARG A 1 290 ? 14.307 -7.661 -9.919 1.00 92.88 290 ARG A CA 1
ATOM 2084 C C . ARG A 1 290 ? 14.578 -6.813 -8.679 1.00 92.88 290 ARG A C 1
ATOM 2086 O O . ARG A 1 290 ? 13.810 -5.894 -8.392 1.00 92.88 290 ARG A O 1
ATOM 2093 N N . ARG A 1 291 ? 15.701 -7.055 -7.994 1.00 91.81 291 ARG A N 1
ATOM 2094 C CA . ARG A 1 291 ? 16.128 -6.280 -6.815 1.00 91.81 291 ARG A CA 1
ATOM 2095 C C . ARG A 1 291 ? 16.396 -4.816 -7.143 1.00 91.81 291 ARG A C 1
ATOM 2097 O O . ARG A 1 291 ? 15.903 -3.943 -6.434 1.00 91.81 291 ARG A O 1
ATOM 2104 N N . ALA A 1 292 ? 17.102 -4.530 -8.237 1.00 92.12 292 ALA A N 1
ATOM 2105 C CA . ALA A 1 292 ? 17.360 -3.159 -8.676 1.00 92.12 292 ALA A CA 1
ATOM 2106 C C . ALA A 1 292 ? 16.048 -2.412 -8.981 1.00 92.12 292 ALA A C 1
ATOM 2108 O O . ALA A 1 292 ? 15.804 -1.325 -8.455 1.00 92.12 292 ALA A O 1
ATOM 2109 N N . MET A 1 293 ? 15.149 -3.022 -9.757 1.00 93.88 293 MET A N 1
ATOM 2110 C CA . MET A 1 293 ? 13.842 -2.443 -10.072 1.00 93.88 293 MET A CA 1
ATOM 2111 C C . MET A 1 293 ? 12.972 -2.269 -8.823 1.00 93.88 293 MET A C 1
ATOM 2113 O O . MET A 1 293 ? 12.221 -1.293 -8.719 1.00 93.88 293 MET A O 1
ATOM 2117 N N . TRP A 1 294 ? 13.066 -3.177 -7.851 1.00 93.19 294 TRP A N 1
ATOM 2118 C CA . TRP A 1 294 ? 12.414 -2.985 -6.563 1.00 93.19 294 TRP A CA 1
ATOM 2119 C C . TRP A 1 294 ? 12.977 -1.746 -5.856 1.00 93.19 294 TRP A C 1
ATOM 2121 O O . TRP A 1 294 ? 12.226 -0.810 -5.610 1.00 93.19 294 TRP A O 1
ATOM 2131 N N . LEU A 1 295 ? 14.291 -1.678 -5.644 1.00 92.62 295 LEU A N 1
ATOM 2132 C CA . LEU A 1 295 ? 14.964 -0.680 -4.805 1.00 92.62 295 LEU A CA 1
ATOM 2133 C C . LEU A 1 295 ? 14.936 0.761 -5.349 1.00 92.62 295 LEU A C 1
ATOM 2135 O O . LEU A 1 295 ? 14.917 1.731 -4.574 1.00 92.62 295 LEU A O 1
ATOM 2139 N N . PHE A 1 296 ? 14.972 0.909 -6.674 1.00 94.12 296 PHE A N 1
ATOM 2140 C CA . PHE A 1 296 ? 15.065 2.210 -7.342 1.00 94.12 296 PHE A CA 1
ATOM 2141 C C . PHE A 1 296 ? 13.756 2.706 -7.950 1.00 94.12 296 PHE A C 1
ATOM 2143 O O . PHE A 1 296 ? 13.632 3.903 -8.202 1.00 94.12 296 PHE A O 1
ATOM 2150 N N . LYS A 1 297 ? 12.778 1.822 -8.176 1.00 94.38 297 LYS A N 1
ATOM 2151 C CA . LYS A 1 297 ? 11.508 2.183 -8.822 1.00 94.38 297 LYS A CA 1
ATOM 2152 C C . LYS A 1 297 ? 10.302 1.778 -7.993 1.00 94.38 297 LYS A C 1
ATOM 2154 O O . LYS A 1 297 ? 9.469 2.623 -7.678 1.00 94.38 297 LYS A O 1
ATOM 2159 N N . SER A 1 298 ? 10.191 0.504 -7.626 1.00 91.50 298 SER A N 1
ATOM 2160 C CA . SER A 1 298 ? 8.955 0.004 -7.018 1.00 91.50 298 SER A CA 1
ATOM 2161 C C . SER A 1 298 ? 8.817 0.421 -5.556 1.00 91.50 298 SER A C 1
ATOM 2163 O O . SER A 1 298 ? 7.751 0.891 -5.179 1.00 91.50 298 SER A O 1
ATOM 2165 N N . SER A 1 299 ? 9.867 0.303 -4.743 1.00 89.69 299 SER A N 1
ATOM 2166 C CA . SER A 1 299 ? 9.880 0.529 -3.288 1.00 89.69 299 SER A CA 1
ATOM 2167 C C . SER A 1 299 ? 10.073 1.992 -2.878 1.00 89.69 299 SER A C 1
ATOM 2169 O O . SER A 1 299 ? 10.318 2.276 -1.705 1.00 89.69 299 SER A O 1
ATOM 2171 N N . VAL A 1 300 ? 10.049 2.929 -3.828 1.00 91.56 300 VAL A N 1
ATOM 2172 C CA . VAL A 1 300 ? 10.286 4.347 -3.541 1.00 91.56 300 VAL A CA 1
ATOM 2173 C C . VAL A 1 300 ? 9.080 4.913 -2.800 1.00 91.56 300 VAL A C 1
ATOM 2175 O O . VAL A 1 300 ? 8.014 5.080 -3.385 1.00 91.56 300 VAL A O 1
ATOM 2178 N N . ASN A 1 301 ? 9.271 5.227 -1.520 1.00 92.94 301 ASN A N 1
ATOM 2179 C CA . ASN A 1 301 ? 8.302 5.910 -0.671 1.00 92.94 301 ASN A CA 1
ATOM 2180 C C . ASN A 1 301 ? 8.945 7.193 -0.125 1.00 92.94 301 ASN A C 1
ATOM 2182 O O . ASN A 1 301 ? 10.057 7.144 0.402 1.00 92.94 301 ASN A O 1
ATOM 2186 N N . ARG A 1 302 ? 8.270 8.335 -0.293 1.00 91.88 302 ARG A N 1
ATOM 2187 C CA . ARG A 1 302 ? 8.762 9.662 0.128 1.00 91.88 302 ARG A CA 1
ATOM 2188 C C . ARG A 1 302 ? 8.234 10.095 1.497 1.00 91.88 302 ARG A C 1
ATOM 2190 O O . ARG A 1 302 ? 8.565 11.183 1.953 1.00 91.88 302 ARG A O 1
ATOM 2197 N N . ARG A 1 303 ? 7.407 9.264 2.132 1.00 93.06 303 ARG A N 1
ATOM 2198 C CA . ARG A 1 303 ? 6.833 9.528 3.451 1.00 93.06 303 ARG A CA 1
ATOM 2199 C C . ARG A 1 303 ? 7.906 9.550 4.527 1.00 93.06 303 ARG A C 1
ATOM 2201 O O . ARG A 1 303 ? 8.869 8.779 4.481 1.00 93.06 303 ARG A O 1
ATOM 2208 N N . ALA A 1 304 ? 7.695 10.394 5.524 1.00 93.12 304 ALA A N 1
ATOM 2209 C CA . ALA A 1 304 ? 8.494 10.393 6.731 1.00 93.12 304 ALA A CA 1
ATOM 2210 C C . ALA A 1 304 ? 8.231 9.109 7.528 1.00 93.12 304 ALA A C 1
ATOM 2212 O O . ALA A 1 304 ? 7.100 8.630 7.633 1.00 93.12 304 ALA A O 1
ATOM 2213 N N . TRP A 1 305 ? 9.292 8.539 8.087 1.00 92.75 305 TRP A N 1
ATOM 2214 C CA . TRP A 1 305 ? 9.161 7.419 9.007 1.00 92.75 305 TRP A CA 1
ATOM 2215 C C . TRP A 1 305 ? 8.675 7.935 10.353 1.00 92.75 305 TRP A C 1
ATOM 2217 O O . TRP A 1 305 ? 9.271 8.865 10.892 1.00 92.75 305 TRP A O 1
ATOM 2227 N N . VAL A 1 306 ? 7.652 7.297 10.923 1.00 93.12 306 VAL A N 1
ATOM 2228 C CA . VAL A 1 306 ? 7.218 7.607 12.294 1.00 93.12 306 VAL A CA 1
ATOM 2229 C C . VAL A 1 306 ? 8.342 7.349 13.301 1.00 93.12 306 VAL A C 1
ATOM 2231 O O . VAL A 1 306 ? 8.489 8.073 14.274 1.00 93.12 306 VAL A O 1
ATOM 2234 N N . THR A 1 307 ? 9.197 6.359 13.029 1.00 88.12 307 THR A N 1
ATOM 2235 C CA . THR A 1 307 ? 10.421 6.092 13.790 1.00 88.12 307 THR A CA 1
ATOM 2236 C C . THR A 1 307 ? 11.635 6.218 12.852 1.00 88.12 307 THR A C 1
ATOM 2238 O O . THR A 1 307 ? 11.731 5.422 11.909 1.00 88.12 307 THR A O 1
ATOM 2241 N N . PRO A 1 308 ? 12.580 7.158 13.072 1.00 84.06 308 PRO A N 1
ATOM 2242 C CA . PRO A 1 308 ? 13.730 7.411 12.182 1.00 84.06 308 PRO A CA 1
ATOM 2243 C C . PRO A 1 308 ? 14.716 6.245 12.101 1.00 84.06 308 PRO A C 1
ATOM 2245 O O . PRO A 1 308 ? 15.074 5.705 13.146 1.00 84.06 308 PRO A O 1
ATOM 2248 N N . LEU A 1 309 ? 15.133 5.846 10.887 1.00 82.31 309 LEU A N 1
ATOM 2249 C CA . LEU A 1 309 ? 16.048 4.710 10.649 1.00 82.31 309 LEU A CA 1
ATOM 2250 C C . LEU A 1 309 ? 17.291 4.789 11.539 1.00 82.31 309 LEU A C 1
ATOM 2252 O O . LEU A 1 309 ? 17.861 5.866 11.696 1.00 82.31 309 LEU A O 1
ATOM 2256 N N . SER A 1 310 ? 17.727 3.645 12.070 1.00 86.88 310 SER A N 1
ATOM 2257 C CA . SER A 1 310 ? 19.043 3.577 12.702 1.00 86.88 310 SER A CA 1
ATOM 2258 C C . SER A 1 310 ? 20.133 3.826 11.659 1.00 86.88 310 SER A C 1
ATOM 2260 O O . SER A 1 310 ? 19.952 3.557 10.464 1.00 86.88 310 SER A O 1
ATOM 2262 N N . GLU A 1 311 ? 21.287 4.308 12.110 1.00 87.88 311 GLU A N 1
ATOM 2263 C CA . GLU A 1 311 ? 22.441 4.540 11.238 1.00 87.88 311 GLU A CA 1
ATOM 2264 C C . GLU A 1 311 ? 22.865 3.259 10.508 1.00 87.88 311 GLU A C 1
ATOM 2266 O O . GLU A 1 311 ? 23.142 3.291 9.310 1.00 87.88 311 GLU A O 1
ATOM 2271 N N . ALA A 1 312 ? 22.820 2.113 11.197 1.00 88.75 312 ALA A N 1
ATOM 2272 C CA . ALA A 1 312 ? 23.138 0.809 10.625 1.00 88.75 312 ALA A CA 1
ATOM 2273 C C . ALA A 1 312 ? 22.177 0.417 9.488 1.00 88.75 312 ALA A C 1
ATOM 2275 O O . ALA A 1 312 ? 22.617 -0.018 8.421 1.00 88.75 312 ALA A O 1
ATOM 2276 N N . GLU A 1 313 ? 20.866 0.607 9.669 1.00 86.06 313 GLU A N 1
ATOM 2277 C CA . GLU A 1 313 ? 19.879 0.338 8.615 1.00 86.06 313 GLU A CA 1
ATOM 2278 C C . GLU A 1 313 ? 20.048 1.288 7.425 1.00 86.06 313 GLU A C 1
ATOM 2280 O O . GLU A 1 313 ? 19.952 0.864 6.269 1.00 86.06 313 GLU A O 1
ATOM 2285 N N . ALA A 1 314 ? 20.294 2.573 7.691 1.00 87.38 314 ALA A N 1
ATOM 2286 C CA . ALA A 1 314 ? 20.536 3.560 6.647 1.00 87.38 314 ALA A CA 1
ATOM 2287 C C . ALA A 1 314 ? 21.791 3.205 5.830 1.00 87.38 314 ALA A C 1
ATOM 2289 O O . ALA A 1 314 ? 21.734 3.204 4.596 1.00 87.38 314 ALA A O 1
ATOM 2290 N N . ALA A 1 315 ? 22.880 2.819 6.502 1.00 88.81 315 ALA A N 1
ATOM 2291 C CA . ALA A 1 315 ? 24.122 2.378 5.876 1.00 88.81 315 ALA A CA 1
ATOM 2292 C C . ALA A 1 315 ? 23.924 1.108 5.034 1.00 88.81 315 ALA A C 1
ATOM 2294 O O . ALA A 1 315 ? 24.319 1.083 3.867 1.00 88.81 315 ALA A O 1
ATOM 2295 N N . ALA A 1 316 ? 23.234 0.093 5.567 1.00 87.81 316 ALA A N 1
ATOM 2296 C CA . ALA A 1 316 ? 22.953 -1.151 4.848 1.00 87.81 316 ALA A CA 1
ATOM 2297 C C . ALA A 1 316 ? 22.148 -0.906 3.559 1.00 87.81 316 ALA A C 1
ATOM 2299 O O . ALA A 1 316 ? 22.486 -1.429 2.494 1.00 87.81 316 ALA A O 1
ATOM 2300 N N . ARG A 1 317 ? 21.118 -0.047 3.618 1.00 86.19 317 ARG A N 1
ATOM 2301 C CA . ARG A 1 317 ? 20.347 0.351 2.424 1.00 86.19 317 ARG A CA 1
ATOM 2302 C C . ARG A 1 317 ? 21.199 1.138 1.428 1.00 86.19 317 ARG A C 1
ATOM 2304 O O . ARG A 1 317 ? 21.007 0.994 0.221 1.00 86.19 317 ARG A O 1
ATOM 2311 N N . GLY A 1 318 ? 22.118 1.971 1.916 1.00 89.56 318 GLY A N 1
ATOM 2312 C CA . GLY A 1 318 ? 23.073 2.711 1.091 1.00 89.56 318 GLY A CA 1
ATOM 2313 C C . GLY A 1 318 ? 24.027 1.787 0.333 1.00 89.56 318 GLY A C 1
ATOM 2314 O O . GLY A 1 318 ? 24.189 1.938 -0.878 1.00 89.56 318 GLY A O 1
ATOM 2315 N N . GLN A 1 319 ? 24.588 0.789 1.015 1.00 89.25 319 GLN A N 1
ATOM 2316 C CA . GLN A 1 319 ? 25.487 -0.203 0.425 1.00 89.25 319 GLN A CA 1
ATOM 2317 C C . GLN A 1 319 ? 24.786 -1.041 -0.653 1.00 89.25 319 GLN A C 1
ATOM 2319 O O . GLN A 1 319 ? 25.306 -1.180 -1.762 1.00 89.25 319 GLN A O 1
ATOM 2324 N N . GLU A 1 320 ? 23.581 -1.544 -0.366 1.00 88.31 320 GLU A N 1
ATOM 2325 C CA . GLU A 1 320 ? 22.787 -2.312 -1.334 1.00 88.31 320 GLU A CA 1
ATOM 2326 C C . GLU A 1 320 ? 22.454 -1.474 -2.579 1.00 88.31 320 GLU A C 1
ATOM 2328 O O . GLU A 1 320 ? 22.621 -1.932 -3.714 1.00 88.31 320 GLU A O 1
ATOM 2333 N N . ARG A 1 321 ? 22.050 -0.209 -2.382 1.00 90.50 321 ARG A N 1
ATOM 2334 C CA . ARG A 1 321 ? 21.836 0.739 -3.485 1.00 90.50 321 ARG A CA 1
ATOM 2335 C C . ARG A 1 321 ? 23.106 0.943 -4.299 1.00 90.50 321 ARG A C 1
ATOM 2337 O O . ARG A 1 321 ? 23.042 0.865 -5.523 1.00 90.50 321 ARG A O 1
ATOM 2344 N N . GLY A 1 322 ? 24.248 1.156 -3.653 1.00 88.69 322 GLY A N 1
ATOM 2345 C CA . GLY A 1 322 ? 25.535 1.310 -4.332 1.00 88.69 322 GLY A CA 1
ATOM 2346 C C . GLY A 1 322 ? 25.845 0.137 -5.267 1.00 88.69 322 GLY A C 1
ATOM 2347 O O . GLY A 1 322 ? 26.158 0.353 -6.437 1.00 88.69 322 GLY A O 1
ATOM 2348 N N . GLY A 1 323 ? 25.651 -1.099 -4.793 1.00 86.75 323 GLY A N 1
ATOM 2349 C CA . GLY A 1 323 ? 25.933 -2.318 -5.563 1.00 86.75 323 GLY A CA 1
ATOM 2350 C C . GLY A 1 323 ? 25.029 -2.551 -6.784 1.00 86.75 323 GLY A C 1
ATOM 2351 O O . GLY A 1 323 ? 25.417 -3.260 -7.714 1.00 86.75 323 GLY A O 1
ATOM 2352 N N . LEU A 1 324 ? 23.833 -1.953 -6.816 1.00 89.44 324 LEU A N 1
ATOM 2353 C CA . LEU A 1 324 ? 22.858 -2.114 -7.906 1.00 89.44 324 LEU A CA 1
ATOM 2354 C C . LEU A 1 324 ? 22.705 -0.863 -8.788 1.00 89.44 324 LEU A C 1
ATOM 2356 O O . LEU A 1 324 ? 22.019 -0.918 -9.811 1.00 89.44 324 LEU A O 1
ATOM 2360 N N . ALA A 1 325 ? 23.342 0.255 -8.432 1.00 89.94 325 ALA A N 1
ATOM 2361 C CA . ALA A 1 325 ? 23.147 1.544 -9.094 1.00 89.94 325 ALA A CA 1
ATOM 2362 C C . ALA A 1 325 ? 23.551 1.541 -10.577 1.00 89.94 325 ALA A C 1
ATOM 2364 O O . ALA A 1 325 ? 22.824 2.089 -11.406 1.00 89.94 325 ALA A O 1
ATOM 2365 N N . LEU A 1 326 ? 24.682 0.918 -10.929 1.00 86.50 326 LEU A N 1
ATOM 2366 C CA . LEU A 1 326 ? 25.150 0.849 -12.321 1.00 86.50 326 LEU A CA 1
ATOM 2367 C C . LEU A 1 326 ? 24.218 0.004 -13.195 1.00 86.50 326 LEU A C 1
ATOM 2369 O O . LEU A 1 326 ? 23.854 0.429 -14.291 1.00 86.50 326 LEU A O 1
ATOM 2373 N N . LEU A 1 327 ? 23.778 -1.150 -12.681 1.00 86.56 327 LEU A N 1
ATOM 2374 C CA . LEU A 1 327 ? 22.798 -1.999 -13.359 1.00 86.56 327 LEU A CA 1
ATOM 2375 C C . LEU A 1 327 ? 21.492 -1.234 -13.594 1.00 86.56 327 LEU A C 1
ATOM 2377 O O . LEU A 1 327 ? 20.965 -1.233 -14.705 1.00 86.56 327 LEU A O 1
ATOM 2381 N N . TRP A 1 328 ? 20.987 -0.550 -12.563 1.00 91.69 328 TRP A N 1
ATOM 2382 C CA . TRP A 1 328 ? 19.761 0.228 -12.695 1.00 91.69 328 TRP A CA 1
ATOM 2383 C C . TRP A 1 328 ? 19.912 1.382 -13.686 1.00 91.69 328 TRP A C 1
ATOM 2385 O O . TRP A 1 328 ? 19.014 1.597 -14.491 1.00 91.69 328 TRP A O 1
ATOM 2395 N N . ARG A 1 329 ? 21.050 2.088 -13.691 1.00 91.00 329 ARG A N 1
ATOM 2396 C CA . ARG A 1 329 ? 21.309 3.174 -14.648 1.00 91.00 329 ARG A CA 1
ATOM 2397 C C . ARG A 1 329 ? 21.202 2.694 -16.098 1.00 91.00 329 ARG A C 1
ATOM 2399 O O . ARG A 1 329 ? 20.612 3.398 -16.907 1.00 91.00 329 ARG A O 1
ATOM 2406 N N . ALA A 1 330 ? 21.716 1.503 -16.403 1.00 88.06 330 ALA A N 1
ATOM 2407 C CA . ALA A 1 330 ? 21.598 0.906 -17.734 1.00 88.06 330 ALA A CA 1
ATOM 2408 C C . ALA A 1 330 ? 20.170 0.418 -18.049 1.00 88.06 330 ALA A C 1
ATOM 2410 O O . ALA A 1 330 ? 19.737 0.466 -19.195 1.00 88.06 330 ALA A O 1
ATOM 2411 N N . ALA A 1 331 ? 19.429 -0.055 -17.042 1.00 91.44 331 ALA A N 1
ATOM 2412 C CA . ALA A 1 331 ? 18.108 -0.653 -17.231 1.00 91.44 331 ALA A CA 1
ATOM 2413 C C . ALA A 1 331 ? 16.928 0.331 -17.116 1.00 91.44 331 ALA A C 1
ATOM 2415 O O . ALA A 1 331 ? 15.823 -0.013 -17.539 1.00 91.44 331 ALA A O 1
ATOM 2416 N N . ALA A 1 332 ? 17.120 1.521 -16.540 1.00 93.25 332 ALA A N 1
ATOM 2417 C CA . ALA A 1 332 ? 16.034 2.427 -16.166 1.00 93.25 332 ALA A CA 1
ATOM 2418 C C . ALA A 1 332 ? 15.195 2.884 -17.368 1.00 93.25 332 ALA A C 1
ATOM 2420 O O . ALA A 1 332 ? 13.977 2.711 -17.358 1.00 93.25 332 ALA A O 1
ATOM 2421 N N . GLU A 1 333 ? 15.829 3.422 -18.412 1.00 94.44 333 GLU A N 1
ATOM 2422 C CA . GLU A 1 333 ? 15.121 3.903 -19.604 1.00 94.44 333 GLU A CA 1
ATOM 2423 C C . GLU A 1 333 ? 14.391 2.763 -20.343 1.00 94.44 333 GLU A C 1
ATOM 2425 O O . GLU A 1 333 ? 13.181 2.892 -20.554 1.00 94.44 333 GLU A O 1
ATOM 2430 N N . PRO A 1 334 ? 15.026 1.611 -20.646 1.00 94.31 334 PRO A N 1
ATOM 2431 C CA . PRO A 1 334 ? 14.322 0.471 -21.239 1.00 94.31 334 PRO A CA 1
ATOM 2432 C C . PRO A 1 334 ? 13.146 -0.020 -20.387 1.00 94.31 334 PRO A C 1
ATOM 2434 O O . PRO A 1 334 ? 12.088 -0.361 -20.917 1.00 94.31 334 PRO A O 1
ATOM 2437 N N . THR A 1 335 ? 13.291 0.005 -19.058 1.00 94.75 335 THR A N 1
ATOM 2438 C CA . THR A 1 335 ? 12.216 -0.351 -18.120 1.00 94.75 335 THR A CA 1
ATOM 2439 C C 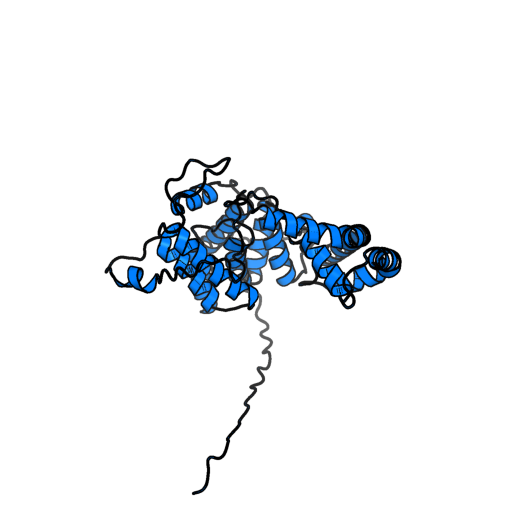. THR A 1 335 ? 11.044 0.633 -18.198 1.00 94.75 335 THR A C 1
ATOM 2441 O O . THR A 1 335 ? 9.885 0.215 -18.169 1.00 94.75 335 THR A O 1
ATOM 2444 N N . GLU A 1 336 ? 11.301 1.940 -18.296 1.00 96.06 336 GLU A N 1
ATOM 2445 C CA . GLU A 1 336 ? 10.245 2.946 -18.473 1.00 96.06 336 GLU A CA 1
ATOM 2446 C C . GLU A 1 336 ? 9.555 2.825 -19.835 1.00 96.06 336 GLU A C 1
ATOM 2448 O O . GLU A 1 336 ? 8.322 2.802 -19.898 1.00 96.06 336 GLU A O 1
ATOM 2453 N N . ALA A 1 337 ? 10.326 2.680 -20.914 1.00 95.88 337 ALA A N 1
ATOM 2454 C CA . ALA A 1 337 ? 9.796 2.538 -22.266 1.00 95.88 337 ALA A CA 1
ATOM 2455 C C . ALA A 1 337 ? 8.899 1.297 -22.394 1.00 95.88 337 ALA A C 1
ATOM 2457 O O . ALA A 1 337 ? 7.789 1.373 -22.937 1.00 95.88 337 ALA A O 1
ATOM 2458 N N . TRP A 1 338 ? 9.341 0.168 -21.833 1.00 96.25 338 TRP A N 1
ATOM 2459 C CA . TRP A 1 338 ? 8.571 -1.071 -21.823 1.00 96.25 338 TRP A CA 1
ATOM 2460 C C . TRP A 1 338 ? 7.274 -0.928 -21.023 1.00 96.25 338 TRP A C 1
ATOM 2462 O O . TRP A 1 338 ? 6.198 -1.268 -21.521 1.00 96.25 338 TRP A O 1
ATOM 2472 N N . ALA A 1 339 ? 7.347 -0.363 -19.813 1.00 96.44 339 ALA A N 1
ATOM 2473 C CA . ALA A 1 339 ? 6.176 -0.127 -18.971 1.00 96.44 339 ALA A CA 1
ATOM 2474 C C . ALA A 1 339 ? 5.157 0.808 -19.645 1.00 96.44 339 ALA A C 1
ATOM 2476 O O . ALA A 1 339 ? 3.958 0.525 -19.638 1.00 96.44 339 ALA A O 1
ATOM 2477 N N . ALA A 1 340 ? 5.615 1.886 -20.286 1.00 96.12 340 ALA A N 1
ATOM 2478 C CA . ALA A 1 340 ? 4.749 2.801 -21.025 1.00 96.12 340 ALA A CA 1
ATOM 2479 C C . ALA A 1 340 ? 4.056 2.103 -22.207 1.00 96.12 340 ALA A C 1
ATOM 2481 O O . ALA A 1 340 ? 2.842 2.233 -22.384 1.00 96.12 340 ALA A O 1
ATOM 2482 N N . ALA A 1 341 ? 4.793 1.307 -22.988 1.00 95.81 341 ALA A N 1
ATOM 2483 C CA . ALA A 1 341 ? 4.220 0.522 -24.079 1.00 95.81 341 ALA A CA 1
ATOM 2484 C C . ALA A 1 341 ? 3.204 -0.517 -23.574 1.00 95.81 341 ALA A C 1
ATOM 2486 O O . ALA A 1 341 ? 2.146 -0.698 -24.182 1.00 95.81 341 ALA A O 1
ATOM 2487 N N . TYR A 1 342 ? 3.493 -1.163 -22.443 1.00 95.50 342 TYR A N 1
ATOM 2488 C CA . TYR A 1 342 ? 2.589 -2.096 -21.778 1.00 95.50 342 TYR A CA 1
ATOM 2489 C C . TYR A 1 342 ? 1.278 -1.412 -21.362 1.00 95.50 342 TYR A C 1
ATOM 2491 O O . TYR A 1 342 ? 0.205 -1.975 -21.586 1.00 95.50 342 TYR A O 1
ATOM 2499 N N . LEU A 1 343 ? 1.336 -0.201 -20.804 1.00 95.50 343 LEU A N 1
ATOM 2500 C CA . LEU A 1 343 ? 0.142 0.550 -20.408 1.00 95.50 343 LEU A CA 1
ATOM 2501 C C . LEU A 1 343 ? -0.666 1.049 -21.608 1.00 95.50 343 LEU A C 1
ATOM 2503 O O . LEU A 1 343 ? -1.881 0.881 -21.597 1.00 95.50 343 LEU A O 1
ATOM 2507 N N . ARG A 1 344 ? -0.026 1.571 -22.666 1.00 94.62 344 ARG A N 1
ATOM 2508 C CA . ARG A 1 344 ? -0.735 2.020 -23.884 1.00 94.62 344 ARG A CA 1
ATOM 2509 C C . ARG A 1 344 ? -1.652 0.934 -24.448 1.00 94.62 344 ARG A C 1
ATOM 2511 O O . ARG A 1 344 ? -2.835 1.173 -24.649 1.00 94.62 344 ARG A O 1
ATOM 2518 N N . LYS A 1 345 ? -1.149 -0.301 -24.559 1.00 94.56 345 LYS A N 1
ATOM 2519 C CA . LYS A 1 345 ? -1.927 -1.464 -25.032 1.00 94.56 345 LYS A CA 1
ATOM 2520 C C . LYS A 1 345 ? -3.182 -1.774 -24.201 1.00 94.56 345 LYS A C 1
ATOM 2522 O O . LYS A 1 345 ? -4.034 -2.524 -24.660 1.00 94.56 345 LYS A O 1
ATOM 2527 N N . ARG A 1 346 ? -3.273 -1.269 -22.966 1.00 93.75 346 ARG A N 1
ATOM 2528 C CA . ARG A 1 346 ? -4.363 -1.552 -22.016 1.00 93.75 346 ARG A CA 1
ATOM 2529 C C . ARG A 1 346 ? -5.400 -0.449 -21.927 1.00 93.75 346 ARG A C 1
ATOM 2531 O O . ARG A 1 346 ? -6.390 -0.637 -21.231 1.00 93.75 346 ARG A O 1
ATOM 2538 N N . PHE A 1 347 ? -5.159 0.681 -22.572 1.00 89.75 347 PHE A N 1
ATOM 2539 C CA . PHE A 1 347 ? -6.115 1.777 -22.628 1.00 89.75 347 PHE A CA 1
ATOM 2540 C C . PHE A 1 347 ? -6.736 1.928 -24.023 1.00 89.75 347 PHE A C 1
ATOM 2542 O O . PHE A 1 347 ? -7.840 2.445 -24.106 1.00 89.75 347 PHE A O 1
ATOM 2549 N N . GLY A 1 348 ? -6.137 1.343 -25.069 1.00 76.94 348 GLY A N 1
ATOM 2550 C CA . GLY A 1 348 ? -6.633 1.478 -26.442 1.00 76.94 348 GLY A CA 1
ATOM 2551 C C . GLY A 1 348 ? -6.030 2.712 -27.076 1.00 76.94 348 GLY A C 1
ATOM 2552 O O . GLY A 1 348 ? -6.445 3.825 -26.698 1.00 76.94 348 GLY A O 1
#

pLDDT: mean 80.99, std 21.48, range [24.95, 98.38]

Secondary structure (DSSP, 8-state):
------------------------TTSB-TTT--B-----S------HHHHHHHHHHHHHTT-HHHHHHHHHHHHHH-HHHHHHHHHHHHHHTSSPPTTHHHHHHHHHHHTTTPPPPHHHHHHHHHHHHHHHH--EE-----TTTS------HHHHSSSSSSPPPHHHHHHHHHHHHHHT---HHHHHHHHHHHHHHHHHHTTTT-SPPP-TTS---SSHHHHHHHHHT----S--S-SS--GGGS-GGGSSTTTS-HHHHHHHHHHHHHHHHHHHS---TT--HHHHHHHHHIIIIIT---SEESSPPPHHHHHHHHHHHHHHHHHHHHHHHHHHHHHHHHHHHHH-

Sequence (348 aa):
MAPQSSCKSKAYRSSKKLKTSEGSAYDVCPVCGELGSGGGGPRFTGGAALLKSALQKNVRLGRVEQAHRCALRLMQMDASEFLRRTAIICLEDALLHPALPLLVWLMAAAAKGYKLGRHHARACLAIVRQLAAGHLQDRCPRGGDAASAAVRPDEEVAAGEGRPGEAATLVMAMRLRAAFGGMPGDVHMLKGFSSLWAARLFGALGPPPVCAGLPYCGTWVDLLWAAAGQDPGAPAGSAELRPGDIPTSAVDFHVSDIVPAVLATCLPAAAAAAAAAAAAPGTDPEERLRRAMWLFKSSVNRRAWVTPLSEAEAAARGQERGGLALLWRAAAEPTEAWAAAYLRKRFG